Protein AF-A0A9X9LSS2-F1 (afdb_monomer_lite)

Radius of gyration: 48.78 Å; chains: 1; bounding box: 112×79×138 Å

InterPro domains:
  IPR026680 Coiled-coil domain-containing protein 137 [PF28348] (25-246)
  IPR026680 Coiled-coil domain-containing protein 137 [PTHR21838] (19-246)

Sequence (264 aa):
MRCLGFCFGRARGASHPPVLAPSREKKKVNCKPQNQDEQEIPFRLREIMRSRQEMRSRVSNKERKRRAQVAFRKTMEKEAKGAEPDIAVPKFKQKKWESDRAYIQRMEQEAQHVLFLSKNQVARQPEVQAAPKKEKSERKRAFQKRRLERIRRRREEKVAERLEQELLRDTVKFGEVALQPPELTAQPRTSTSRGQPGKKSLILRRLLSPGGASRPLSTSLARQRIIREERERAVQAYRALKQQRRPGLSQHSRPLREEGRTRL

Organism: Gulo gulo (NCBI:txid48420)

Foldseek 3Di:
DDDDDDDDDDDDDDDDDPDPDPPPPPPPPDDDDPDPPPPPDPPVVVVVVVVVVVVVPPPPPVRVVVVVVVVVVVVVVVVVCPPDDQDDQDDQDADPPDDPVNSVVVVVVSVVVNVVVVVPDDPDPVVPPPPPPPPPPPVVVVVVVVVVVVVVVVVVVVVVVVVVVVVPDDDDDPPPDPPDDDDCPDDPPPPPCPDDPPPDPPPVCLVPPPPNPDPPDPPPPVVVVVVVVVVVVVVVVVVVVVVVVPDDPPDDDDDDPDDDDDDD

Structure (mmCIF, N/CA/C/O backbone):
data_AF-A0A9X9LSS2-F1
#
_entry.id   AF-A0A9X9LSS2-F1
#
loop_
_atom_site.group_PDB
_atom_site.id
_atom_site.type_symbol
_atom_site.label_atom_id
_atom_site.label_alt_id
_atom_site.label_comp_id
_atom_site.label_asym_id
_atom_site.label_entity_id
_atom_site.label_seq_id
_atom_site.pdbx_PDB_ins_code
_atom_site.Cartn_x
_atom_site.Cartn_y
_atom_site.Cartn_z
_atom_site.occupancy
_atom_site.B_iso_or_equiv
_atom_site.auth_seq_id
_atom_site.auth_comp_id
_atom_site.auth_asym_id
_atom_site.auth_atom_id
_atom_site.pdbx_PDB_model_num
ATOM 1 N N . MET A 1 1 ? -2.201 51.097 67.978 1.00 36.44 1 MET A N 1
ATOM 2 C CA . MET A 1 1 ? -0.952 51.860 67.766 1.00 36.44 1 MET A CA 1
ATOM 3 C C . MET A 1 1 ? 0.016 50.991 66.970 1.00 36.44 1 MET A C 1
ATOM 5 O O . MET A 1 1 ? 0.365 49.937 67.470 1.00 36.44 1 MET A O 1
ATOM 9 N N . ARG A 1 2 ? 0.335 51.433 65.738 1.00 37.28 2 ARG A N 1
ATOM 10 C CA . ARG A 1 2 ? 1.570 51.258 64.926 1.00 37.28 2 ARG A CA 1
ATOM 11 C C . ARG A 1 2 ? 2.204 49.852 64.843 1.00 37.28 2 ARG A C 1
ATOM 13 O O . ARG A 1 2 ? 2.659 49.320 65.839 1.00 37.28 2 ARG A O 1
ATOM 20 N N . CYS A 1 3 ? 2.131 49.216 63.665 1.00 38.00 3 CYS A N 1
ATOM 21 C CA . CYS A 1 3 ? 3.192 49.128 62.628 1.00 38.00 3 CYS A CA 1
ATOM 22 C C . CYS A 1 3 ? 4.432 48.355 63.121 1.00 38.00 3 CYS A C 1
ATOM 24 O O . CYS A 1 3 ? 5.002 48.700 64.142 1.00 38.00 3 CYS A O 1
ATOM 26 N N . LEU A 1 4 ? 4.901 47.317 62.427 1.00 45.78 4 LEU A N 1
ATOM 27 C CA . LEU A 1 4 ? 5.714 47.454 61.214 1.00 45.78 4 LEU A CA 1
ATOM 28 C C . LEU A 1 4 ? 5.683 46.159 60.387 1.00 45.78 4 LEU A C 1
ATOM 30 O O . LEU A 1 4 ? 5.776 45.057 60.923 1.00 45.78 4 LEU A O 1
ATOM 34 N N . GLY A 1 5 ? 5.575 46.328 59.070 1.00 39.50 5 GLY A N 1
ATOM 35 C CA . GLY A 1 5 ? 5.738 45.263 58.092 1.00 39.50 5 GLY A CA 1
ATOM 36 C C . GLY A 1 5 ? 7.200 44.863 57.915 1.00 39.50 5 GLY A C 1
ATOM 37 O O . GLY A 1 5 ? 8.115 45.658 58.131 1.00 39.50 5 GLY A O 1
ATOM 38 N N . PHE A 1 6 ? 7.400 43.625 57.475 1.00 40.00 6 PHE A N 1
ATOM 39 C CA . PHE A 1 6 ? 8.702 43.107 57.088 1.00 40.00 6 PHE A CA 1
ATOM 40 C C . PHE A 1 6 ? 8.607 42.551 55.667 1.00 40.00 6 PHE A C 1
ATOM 42 O O . PHE A 1 6 ? 8.048 41.483 55.422 1.00 40.00 6 PHE A O 1
ATOM 49 N N . CYS A 1 7 ? 9.132 43.322 54.718 1.00 42.88 7 CYS A N 1
ATOM 50 C CA . CYS A 1 7 ? 9.451 42.850 53.381 1.00 42.88 7 CYS A CA 1
ATOM 51 C C . CYS A 1 7 ? 10.753 42.050 53.458 1.00 42.88 7 CYS A C 1
ATOM 53 O O . CYS A 1 7 ? 11.765 42.600 53.882 1.00 42.88 7 CYS A O 1
ATOM 55 N N . PHE A 1 8 ? 10.767 40.810 52.971 1.00 41.66 8 PHE A N 1
ATOM 56 C CA . PHE A 1 8 ? 12.008 40.166 52.541 1.00 41.66 8 PHE A CA 1
ATOM 57 C C . PHE A 1 8 ? 11.819 39.575 51.148 1.00 41.66 8 PHE A C 1
ATOM 59 O O . PHE A 1 8 ? 11.092 38.603 50.941 1.00 41.66 8 PHE A O 1
ATOM 66 N N . GLY A 1 9 ? 12.472 40.217 50.179 1.00 34.47 9 GLY A N 1
ATOM 67 C CA . GLY A 1 9 ? 12.606 39.717 48.824 1.00 34.47 9 GLY A CA 1
ATOM 68 C C . GLY A 1 9 ? 13.439 38.442 48.809 1.00 34.47 9 GLY A C 1
ATOM 69 O O . GLY A 1 9 ? 14.444 38.327 49.510 1.00 34.47 9 GLY A O 1
ATOM 70 N N . ARG A 1 10 ? 13.033 37.477 47.984 1.00 40.44 10 ARG A N 1
ATOM 71 C CA . ARG A 1 10 ? 13.818 36.270 47.743 1.00 40.44 10 ARG A CA 1
ATOM 72 C C . ARG A 1 10 ? 14.478 36.377 46.377 1.00 40.44 10 ARG A C 1
ATOM 74 O O . ARG A 1 10 ? 13.842 36.255 45.334 1.00 40.44 10 ARG A O 1
ATOM 81 N N . ALA A 1 11 ? 15.768 36.677 46.424 1.00 40.25 11 ALA A N 1
ATOM 82 C CA . ALA A 1 11 ? 16.661 36.700 45.287 1.00 40.25 11 ALA A CA 1
ATOM 83 C C . ALA A 1 11 ? 16.904 35.284 44.731 1.00 40.25 11 ALA A C 1
ATOM 85 O O . ALA A 1 11 ? 17.051 34.325 45.481 1.00 40.25 11 ALA A O 1
ATOM 86 N N . ARG A 1 12 ? 16.956 35.228 43.395 1.00 37.56 12 ARG A N 1
ATOM 87 C CA . ARG A 1 12 ? 17.926 34.533 42.527 1.00 37.56 12 ARG A CA 1
ATOM 88 C C . ARG A 1 12 ? 18.344 33.092 42.870 1.00 37.56 12 ARG A C 1
ATOM 90 O O . ARG A 1 12 ? 19.050 32.840 43.833 1.00 37.56 12 ARG A O 1
ATOM 97 N N . GLY A 1 13 ? 18.082 32.217 41.895 1.00 36.53 13 GLY A N 1
ATOM 98 C CA . GLY A 1 13 ? 19.094 31.323 41.325 1.00 36.53 13 GLY A CA 1
ATOM 99 C C . GLY A 1 13 ? 19.587 30.196 42.224 1.00 36.53 13 GLY A C 1
ATOM 100 O O . GLY A 1 13 ? 20.666 30.290 42.796 1.00 36.53 13 GLY A O 1
ATOM 101 N N . ALA A 1 14 ? 18.854 29.083 42.254 1.00 39.44 14 ALA A N 1
ATOM 102 C CA . ALA A 1 14 ? 19.426 27.808 42.667 1.00 39.44 14 ALA A CA 1
ATOM 103 C C . ALA A 1 14 ? 20.334 27.298 41.537 1.00 39.44 14 ALA A C 1
ATOM 105 O O . ALA A 1 14 ? 19.886 26.682 40.571 1.00 39.44 14 ALA A O 1
ATOM 106 N N . SER A 1 15 ? 21.617 27.627 41.645 1.00 41.12 15 SER A N 1
ATOM 107 C CA . SER A 1 15 ? 22.702 26.963 40.941 1.00 41.12 15 SER A CA 1
ATOM 108 C C . SER A 1 15 ? 22.661 25.471 41.271 1.00 41.12 15 SER A C 1
ATOM 110 O O . SER A 1 15 ? 22.857 25.055 42.411 1.00 41.12 15 SER A O 1
ATOM 112 N N . HIS A 1 16 ? 22.393 24.649 40.259 1.00 44.19 16 HIS A N 1
ATOM 113 C CA . HIS A 1 16 ? 22.676 23.222 40.338 1.00 44.19 16 HIS A CA 1
ATOM 114 C C . HIS A 1 16 ? 24.166 23.034 40.674 1.00 44.19 16 HIS A C 1
ATOM 116 O O . HIS A 1 16 ? 25.000 23.735 40.090 1.00 44.19 16 HIS A O 1
ATOM 122 N N . PRO A 1 17 ? 24.527 22.118 41.590 1.00 49.75 17 PRO A N 1
ATOM 123 C CA . PRO A 1 17 ? 25.929 21.819 41.833 1.00 49.75 17 PRO A CA 1
ATOM 124 C C . PRO A 1 17 ? 26.541 21.281 40.531 1.00 49.75 17 PRO A C 1
ATOM 126 O O . PRO A 1 17 ? 25.899 20.474 39.847 1.00 49.75 17 PRO A O 1
ATOM 129 N N . PRO A 1 18 ? 27.750 21.719 40.146 1.00 44.59 18 PRO A N 1
ATOM 130 C CA . PRO A 1 18 ? 28.399 21.191 38.962 1.00 44.59 18 PRO A CA 1
ATOM 131 C C . PRO A 1 18 ? 28.646 19.698 39.175 1.00 44.59 18 PRO A C 1
ATOM 133 O O . PRO A 1 18 ? 29.288 19.287 40.142 1.00 44.59 18 PRO A O 1
ATOM 136 N N . VAL A 1 19 ? 28.106 18.890 38.262 1.00 46.12 19 VAL A N 1
ATOM 137 C CA . VAL A 1 19 ? 28.424 17.470 38.128 1.00 46.12 19 VAL A CA 1
ATOM 138 C C . VAL A 1 19 ? 29.941 17.370 38.011 1.00 46.12 19 VAL A C 1
ATOM 140 O O . VAL A 1 19 ? 30.516 17.791 37.006 1.00 46.12 19 VAL A O 1
ATOM 143 N N . LEU A 1 20 ? 30.585 16.866 39.065 1.00 45.25 20 LEU A N 1
ATOM 144 C CA . LEU A 1 20 ? 32.007 16.553 39.074 1.00 45.25 20 LEU A CA 1
ATOM 145 C C . LEU A 1 20 ? 32.269 15.602 37.906 1.00 45.25 20 LEU A C 1
ATOM 147 O O . LEU A 1 20 ? 31.864 14.439 37.921 1.00 45.25 20 LEU A O 1
ATOM 151 N N . ALA A 1 21 ? 32.898 16.130 36.857 1.00 45.84 21 ALA A N 1
ATOM 152 C CA . ALA A 1 21 ? 33.429 15.319 35.780 1.00 45.84 21 ALA A CA 1
ATOM 153 C C . ALA A 1 21 ? 34.348 14.256 36.406 1.00 45.84 21 ALA A C 1
ATOM 155 O O . ALA A 1 21 ? 35.122 14.606 37.302 1.00 45.84 21 ALA A O 1
ATOM 156 N N . PRO A 1 22 ? 34.303 12.984 35.964 1.00 44.97 22 PRO A N 1
ATOM 157 C CA . PRO A 1 22 ? 35.249 11.997 36.451 1.00 44.97 22 PRO A CA 1
ATOM 158 C C . PRO A 1 22 ? 36.640 12.529 36.129 1.00 44.97 22 PRO A C 1
ATOM 160 O O . PRO A 1 22 ? 36.965 12.736 34.952 1.00 44.97 22 PRO A O 1
ATOM 163 N N . SER A 1 23 ? 37.444 12.794 37.158 1.00 44.84 23 SER A N 1
ATOM 164 C CA . SER A 1 23 ? 38.859 13.053 36.967 1.00 44.84 23 SER A CA 1
ATOM 165 C C . SER A 1 23 ? 39.393 11.848 36.202 1.00 44.84 23 SER A C 1
ATOM 167 O O . SER A 1 23 ? 39.374 10.711 36.672 1.00 44.84 23 SER A O 1
ATOM 169 N N . ARG A 1 24 ? 39.812 12.062 34.953 1.00 52.09 24 ARG A N 1
ATOM 170 C CA . ARG A 1 24 ? 40.629 11.075 34.255 1.00 52.09 24 ARG A CA 1
ATOM 171 C C . ARG A 1 24 ? 41.988 11.116 34.932 1.00 52.09 24 ARG A C 1
ATOM 173 O O . ARG A 1 24 ? 42.921 11.731 34.421 1.00 52.09 24 ARG A O 1
ATOM 180 N N . GLU A 1 25 ? 42.081 10.500 36.105 1.00 61.97 25 GLU A N 1
ATOM 181 C CA . GLU A 1 25 ? 43.361 10.088 36.644 1.00 61.97 25 GLU A CA 1
ATOM 182 C C . GLU A 1 25 ? 44.027 9.271 35.544 1.00 61.97 25 GLU A C 1
ATOM 184 O O . GLU A 1 25 ? 43.503 8.259 35.067 1.00 61.97 25 GLU A O 1
ATOM 189 N N . LYS A 1 26 ? 45.143 9.795 35.036 1.00 59.50 26 LYS A N 1
ATOM 190 C CA . LYS A 1 26 ? 45.958 9.090 34.058 1.00 59.50 26 LYS A CA 1
ATOM 191 C C . LYS A 1 26 ? 46.360 7.788 34.736 1.00 59.50 26 LYS A C 1
ATOM 193 O O . LYS A 1 26 ? 47.157 7.819 35.672 1.00 59.50 26 LYS A O 1
ATOM 198 N N . LYS A 1 27 ? 45.781 6.665 34.298 1.00 66.25 27 LYS A N 1
ATOM 199 C CA . LYS A 1 27 ? 46.183 5.336 34.764 1.00 66.25 27 LYS A CA 1
ATOM 200 C C . LYS A 1 27 ? 47.696 5.266 34.580 1.00 66.25 27 LYS A C 1
ATOM 202 O O . LYS A 1 27 ? 48.167 5.341 33.444 1.00 66.25 27 LYS A O 1
ATOM 207 N N . LYS A 1 28 ? 48.453 5.210 35.680 1.00 68.75 28 LYS A N 1
ATOM 208 C CA . LYS A 1 28 ? 49.893 4.958 35.623 1.00 68.75 28 LYS A CA 1
ATOM 209 C C . LYS A 1 28 ? 50.057 3.622 34.910 1.00 68.75 28 LYS A C 1
ATOM 211 O O . LYS A 1 28 ? 49.631 2.581 35.406 1.00 68.75 28 LYS A O 1
ATOM 216 N N . VAL A 1 29 ? 50.561 3.681 33.684 1.00 63.00 29 VAL A N 1
ATOM 217 C CA . VAL A 1 29 ? 50.826 2.489 32.888 1.00 63.00 29 VAL A CA 1
ATOM 218 C C . VAL A 1 29 ? 52.020 1.803 33.549 1.00 63.00 29 VAL A C 1
ATOM 220 O O . VAL A 1 29 ? 53.008 2.473 33.838 1.00 63.00 29 VAL A O 1
ATOM 223 N N . ASN A 1 30 ? 51.906 0.497 33.806 1.00 63.41 30 ASN A N 1
ATOM 224 C CA . ASN A 1 30 ? 52.905 -0.330 34.496 1.00 63.41 30 ASN A CA 1
ATOM 225 C C . ASN A 1 30 ? 52.979 -0.180 36.038 1.00 63.41 30 ASN A C 1
ATOM 227 O O . ASN A 1 30 ? 54.060 -0.158 36.618 1.00 63.41 30 ASN A O 1
ATOM 231 N N . CYS A 1 31 ? 51.838 -0.093 36.731 1.00 68.56 31 CYS A N 1
ATOM 232 C CA . CYS A 1 31 ? 51.772 -0.406 38.167 1.00 68.56 31 CYS A CA 1
ATOM 233 C C . CYS A 1 31 ? 51.338 -1.866 38.371 1.00 68.56 31 CYS A C 1
ATOM 235 O O . CYS A 1 31 ? 50.516 -2.382 37.612 1.00 68.56 31 CYS A O 1
ATOM 237 N N . LYS A 1 32 ? 51.865 -2.522 39.414 1.00 69.75 32 LYS A N 1
ATOM 238 C CA . LYS A 1 32 ? 51.414 -3.856 39.841 1.00 69.75 32 LYS A CA 1
ATOM 239 C C . LYS A 1 32 ? 49.897 -3.811 40.122 1.00 69.75 32 LYS A C 1
ATOM 241 O O . LYS A 1 32 ? 49.469 -2.888 40.819 1.00 69.75 32 LYS A O 1
ATOM 246 N N . PRO A 1 33 ? 49.086 -4.753 39.599 1.00 67.00 33 PRO A N 1
ATOM 247 C CA . PRO A 1 33 ? 47.654 -4.816 39.895 1.00 67.00 33 PRO A CA 1
ATOM 248 C C . PRO A 1 33 ? 47.406 -4.855 41.410 1.00 67.00 33 PRO A C 1
ATOM 250 O O . PRO A 1 33 ? 48.089 -5.598 42.114 1.00 67.00 33 PRO A O 1
ATOM 253 N N . GLN A 1 34 ? 46.458 -4.053 41.908 1.00 67.81 34 GLN A N 1
ATOM 254 C CA . GLN A 1 34 ? 46.136 -3.978 43.343 1.00 67.81 34 GLN A CA 1
ATOM 255 C C . GLN A 1 34 ? 45.467 -5.254 43.870 1.00 67.81 34 GLN A C 1
ATOM 257 O O . GLN A 1 34 ? 45.699 -5.615 45.017 1.00 67.81 34 GLN A O 1
ATOM 262 N N . ASN A 1 35 ? 44.713 -5.963 43.028 1.00 64.12 35 ASN A N 1
ATOM 263 C CA . ASN A 1 35 ? 44.064 -7.226 43.361 1.00 64.12 35 ASN A CA 1
ATOM 264 C C . ASN A 1 35 ? 44.365 -8.264 42.275 1.00 64.12 35 ASN A C 1
ATOM 266 O O . ASN A 1 35 ? 44.253 -7.971 41.083 1.00 64.12 35 ASN A O 1
ATOM 270 N N . GLN A 1 36 ? 44.772 -9.469 42.685 1.00 62.47 36 GLN A N 1
ATOM 271 C CA . GLN A 1 36 ? 45.069 -10.574 41.763 1.00 62.47 36 GLN A CA 1
ATOM 272 C C . GLN A 1 36 ? 43.796 -11.136 41.109 1.00 62.47 36 GLN A C 1
ATOM 274 O O . GLN A 1 36 ? 43.855 -11.574 39.963 1.00 62.47 36 GLN A O 1
ATOM 279 N N . ASP A 1 37 ? 42.649 -11.019 41.787 1.00 66.06 37 ASP A N 1
ATOM 280 C CA . ASP A 1 37 ? 41.380 -11.629 41.365 1.00 66.06 37 ASP A CA 1
ATOM 281 C C . ASP A 1 37 ? 40.393 -10.652 40.693 1.00 66.06 37 ASP A C 1
ATOM 283 O O . ASP A 1 37 ? 39.391 -11.074 40.119 1.00 66.06 37 ASP A O 1
ATOM 287 N N . GLU A 1 38 ? 40.670 -9.344 40.695 1.00 67.75 38 GLU A N 1
ATOM 288 C CA . GLU A 1 38 ? 39.788 -8.310 40.119 1.00 67.75 38 GLU A CA 1
ATOM 289 C C . GLU A 1 38 ? 40.226 -7.862 38.717 1.00 67.75 38 GLU A C 1
ATOM 291 O O . GLU A 1 38 ? 40.110 -6.691 38.344 1.00 67.75 38 GLU A O 1
ATOM 296 N N . GLN A 1 39 ? 40.739 -8.782 37.898 1.00 69.19 39 GLN A N 1
ATOM 297 C CA . GLN A 1 39 ? 40.922 -8.473 36.482 1.00 69.19 39 GLN A CA 1
ATOM 298 C C . GLN A 1 39 ? 39.554 -8.248 35.829 1.00 69.19 39 GLN A C 1
ATOM 300 O O . GLN A 1 39 ? 38.808 -9.189 35.553 1.00 69.19 39 GLN A O 1
ATOM 305 N N . GLU A 1 40 ? 39.223 -6.978 35.574 1.00 74.25 40 GLU A N 1
ATOM 306 C CA . GLU A 1 40 ? 38.022 -6.612 34.834 1.00 74.25 40 GLU A CA 1
ATOM 307 C C . GLU A 1 40 ? 37.988 -7.364 33.502 1.00 74.25 40 GLU A C 1
ATOM 309 O O . GLU A 1 40 ? 38.896 -7.254 32.671 1.00 74.25 40 GLU A O 1
ATOM 314 N N . ILE A 1 41 ? 36.905 -8.117 33.289 1.00 81.88 41 ILE A N 1
ATOM 315 C CA . ILE A 1 41 ? 36.673 -8.829 32.035 1.00 81.88 41 ILE A CA 1
ATOM 316 C C . ILE A 1 41 ? 36.756 -7.804 30.895 1.00 81.88 41 ILE A C 1
ATOM 318 O O . ILE A 1 41 ? 35.987 -6.832 30.908 1.00 81.88 41 ILE A O 1
ATOM 322 N N . PRO A 1 42 ? 37.632 -8.010 29.890 1.00 89.88 42 PRO A N 1
ATOM 323 C CA . PRO A 1 42 ? 37.796 -7.072 28.791 1.00 89.88 42 PRO A CA 1
ATOM 324 C C . PRO A 1 42 ? 36.452 -6.670 28.184 1.00 89.88 42 PRO A C 1
ATOM 326 O O . PRO A 1 42 ? 35.589 -7.521 27.954 1.00 89.88 42 PRO A O 1
ATOM 329 N N . PHE A 1 43 ? 36.282 -5.376 27.887 1.00 84.19 43 PHE A N 1
ATOM 330 C CA . PHE A 1 43 ? 35.009 -4.795 27.433 1.00 84.19 43 PHE A CA 1
ATOM 331 C C . PHE A 1 43 ? 34.341 -5.618 26.323 1.00 84.19 43 PHE A C 1
ATOM 333 O O . PHE A 1 43 ? 33.150 -5.921 26.390 1.00 84.19 43 PHE A O 1
ATOM 340 N N . ARG A 1 44 ? 35.138 -6.060 25.343 1.00 89.50 44 ARG A N 1
ATOM 341 C CA . ARG A 1 44 ? 34.667 -6.872 24.219 1.00 89.50 44 ARG A CA 1
ATOM 342 C C . ARG A 1 44 ? 34.100 -8.221 24.659 1.00 89.50 44 ARG A C 1
ATOM 344 O O . ARG A 1 44 ? 33.075 -8.654 24.146 1.00 89.50 44 ARG A O 1
ATOM 351 N N . LEU A 1 45 ? 34.740 -8.874 25.625 1.00 89.69 45 LEU A N 1
ATOM 352 C CA . LEU A 1 45 ? 34.292 -10.155 26.162 1.00 89.69 45 LEU A CA 1
ATOM 353 C C . LEU A 1 45 ? 33.041 -9.986 27.036 1.00 89.69 45 LEU A C 1
ATOM 355 O O . LEU A 1 45 ? 32.105 -10.774 26.911 1.00 89.69 45 LEU A O 1
ATOM 359 N N . ARG A 1 46 ? 32.964 -8.912 27.830 1.00 90.69 46 ARG A N 1
ATOM 360 C CA . ARG A 1 46 ? 31.758 -8.544 28.592 1.00 90.69 46 ARG A CA 1
ATOM 361 C C . ARG A 1 46 ? 30.548 -8.333 27.675 1.00 90.69 46 ARG A C 1
ATOM 363 O O . ARG A 1 46 ? 29.449 -8.796 27.979 1.00 90.69 46 ARG A O 1
ATOM 370 N N . GLU A 1 47 ? 30.756 -7.665 26.546 1.00 92.19 47 GLU A N 1
ATOM 371 C CA . GLU A 1 47 ? 29.736 -7.420 25.522 1.00 92.19 47 GLU A CA 1
ATOM 372 C C . GLU A 1 47 ? 29.291 -8.728 24.836 1.00 92.19 47 GLU A C 1
ATOM 374 O O . GLU A 1 47 ? 28.092 -8.981 24.697 1.00 92.19 47 GLU A O 1
ATOM 379 N N . ILE A 1 48 ? 30.235 -9.622 24.512 1.00 92.88 48 ILE A N 1
ATOM 380 C CA . ILE A 1 48 ? 29.944 -10.953 23.950 1.00 92.88 48 ILE A CA 1
ATOM 381 C C . ILE A 1 48 ? 29.159 -11.823 24.941 1.00 92.88 48 ILE A C 1
ATOM 383 O O . ILE A 1 48 ? 28.192 -12.479 24.548 1.00 92.88 48 ILE A O 1
ATOM 387 N N . MET A 1 49 ? 29.540 -11.836 26.221 1.00 91.69 49 MET A N 1
ATOM 388 C CA . MET A 1 49 ? 28.825 -12.584 27.260 1.00 91.69 49 MET A CA 1
ATOM 389 C C . MET A 1 49 ? 27.394 -12.073 27.432 1.00 91.69 49 MET A C 1
ATOM 391 O O . MET A 1 49 ? 26.464 -12.880 27.459 1.00 91.69 49 MET A O 1
ATOM 395 N N . ARG A 1 50 ? 27.202 -10.746 27.457 1.00 90.69 50 ARG A N 1
ATOM 396 C CA . ARG A 1 50 ? 25.873 -10.125 27.520 1.00 90.69 50 ARG A CA 1
ATOM 397 C C . ARG A 1 50 ? 25.018 -10.504 26.310 1.00 90.69 50 ARG A C 1
ATOM 399 O O . ARG A 1 50 ? 23.905 -10.985 26.487 1.00 90.69 50 ARG A O 1
ATOM 406 N N . SER A 1 51 ? 25.565 -10.398 25.098 1.00 87.06 51 SER A N 1
ATOM 407 C CA . SER A 1 51 ? 24.872 -10.791 23.864 1.00 87.06 51 SER A CA 1
ATOM 408 C C . SER A 1 51 ? 24.463 -12.269 23.878 1.00 87.06 51 SER A C 1
ATOM 410 O O . SER A 1 51 ? 23.321 -12.610 23.569 1.00 87.06 51 SER A O 1
ATOM 412 N N . ARG A 1 52 ? 25.358 -13.167 24.311 1.00 87.50 52 ARG A N 1
ATOM 413 C CA . ARG A 1 52 ? 25.047 -14.598 24.467 1.00 87.50 52 ARG A CA 1
ATOM 414 C C . ARG A 1 52 ? 23.950 -14.839 25.504 1.00 87.50 52 ARG A C 1
ATOM 416 O O . ARG A 1 52 ? 23.098 -15.698 25.285 1.00 87.50 52 ARG A O 1
ATOM 423 N N . GLN A 1 53 ? 23.942 -14.087 26.602 1.00 84.88 53 GLN A N 1
ATOM 424 C CA . GLN A 1 53 ? 22.917 -14.187 27.638 1.00 84.88 53 GLN A CA 1
ATOM 425 C C . GLN A 1 53 ? 21.556 -13.677 27.149 1.00 84.88 53 GLN A C 1
ATOM 427 O O . GLN A 1 53 ? 20.557 -14.353 27.370 1.00 84.88 53 GLN A O 1
ATOM 432 N N . GLU A 1 54 ? 21.516 -12.572 26.406 1.00 80.00 54 GLU A N 1
ATOM 433 C CA . GLU A 1 54 ? 20.311 -12.059 25.734 1.00 80.00 54 GLU A CA 1
ATOM 434 C C . GLU A 1 54 ? 19.780 -13.038 24.674 1.00 80.00 54 GLU A C 1
ATOM 436 O O . GLU A 1 54 ? 18.574 -13.221 24.505 1.00 80.00 54 GLU A O 1
ATOM 441 N N . MET A 1 55 ? 20.680 -13.737 23.977 1.00 70.25 55 MET A N 1
ATOM 442 C CA . MET A 1 55 ? 20.309 -14.810 23.054 1.00 70.25 55 MET A CA 1
ATOM 443 C C . MET A 1 55 ? 19.781 -16.055 23.783 1.00 70.25 55 MET A C 1
ATOM 445 O O . MET A 1 55 ? 18.940 -16.767 23.235 1.00 70.25 55 MET A O 1
ATOM 449 N N . ARG A 1 56 ? 20.244 -16.313 25.012 1.00 72.44 56 ARG A N 1
ATOM 450 C CA . ARG A 1 56 ? 19.798 -17.423 25.870 1.00 72.44 56 ARG A CA 1
ATOM 451 C C . ARG A 1 56 ? 18.479 -17.111 26.582 1.00 72.44 56 ARG A C 1
ATOM 453 O O . ARG A 1 56 ? 17.674 -18.015 26.773 1.00 72.44 56 ARG A O 1
ATOM 460 N N . SER A 1 57 ? 18.224 -15.841 26.900 1.00 62.94 57 SER A N 1
ATOM 461 C CA . SER A 1 57 ? 16.955 -15.332 27.435 1.00 62.94 57 SER A CA 1
ATOM 462 C C . SER A 1 57 ? 15.929 -15.004 26.348 1.00 62.94 57 SER A C 1
ATOM 464 O O . SER A 1 57 ? 14.897 -14.397 26.642 1.00 62.94 57 SER A O 1
ATOM 466 N N . ARG A 1 58 ? 16.163 -15.436 25.095 1.00 63.62 58 ARG A N 1
ATOM 467 C CA . ARG A 1 58 ? 15.142 -15.426 24.044 1.00 63.62 58 ARG A CA 1
ATOM 468 C C . ARG A 1 58 ? 13.919 -16.153 24.577 1.00 63.62 58 ARG A C 1
ATOM 470 O O . ARG A 1 58 ? 13.904 -17.378 24.669 1.00 63.62 58 ARG A O 1
ATOM 477 N N . VAL A 1 59 ? 12.924 -15.347 24.946 1.00 62.03 59 VAL A N 1
ATOM 478 C CA . VAL A 1 59 ? 11.571 -15.717 25.349 1.00 62.03 59 VAL A CA 1
ATOM 479 C C . VAL A 1 59 ? 11.213 -17.043 24.692 1.00 62.03 59 VAL A C 1
ATOM 481 O O . VAL A 1 59 ? 11.210 -17.124 23.459 1.00 62.03 59 VAL A O 1
ATOM 484 N N . SER A 1 60 ? 10.986 -18.084 25.502 1.00 74.38 60 SER A N 1
ATOM 485 C CA . SER A 1 60 ? 10.745 -19.433 24.985 1.00 74.38 60 SER A CA 1
ATOM 486 C C . SER A 1 60 ? 9.710 -19.381 23.858 1.00 74.38 60 SER A C 1
ATOM 488 O O . SER A 1 60 ? 8.773 -18.575 23.901 1.00 74.38 60 SER A O 1
ATOM 490 N N . ASN A 1 61 ? 9.834 -20.236 22.838 1.00 74.31 61 ASN A N 1
ATOM 491 C CA . ASN A 1 61 ? 8.874 -20.254 21.723 1.00 74.31 61 ASN A CA 1
ATOM 492 C C . ASN A 1 61 ? 7.411 -20.316 22.214 1.00 74.31 61 ASN A C 1
ATOM 494 O O . ASN A 1 61 ? 6.515 -19.757 21.581 1.00 74.31 61 ASN A O 1
ATOM 498 N N . LYS A 1 62 ? 7.177 -20.932 23.380 1.00 79.00 62 LYS A N 1
ATOM 499 C CA . LYS A 1 62 ? 5.889 -20.982 24.079 1.00 79.00 62 LYS A CA 1
ATOM 500 C C . LYS A 1 62 ? 5.404 -19.602 24.532 1.00 79.00 62 LYS A C 1
ATOM 502 O O . LYS A 1 62 ? 4.251 -19.247 24.298 1.00 79.00 62 LYS A O 1
ATOM 507 N N . GLU A 1 63 ? 6.266 -18.805 25.145 1.00 81.81 63 GLU A N 1
ATOM 508 C CA . GLU A 1 63 ? 5.907 -17.471 25.617 1.00 81.81 63 GLU A CA 1
ATOM 509 C C . GLU A 1 63 ? 5.776 -16.462 24.466 1.00 81.81 63 GLU A C 1
ATOM 511 O O . GLU A 1 63 ? 4.851 -15.649 24.468 1.00 81.81 63 GLU A O 1
ATOM 516 N N . ARG A 1 64 ? 6.584 -16.590 23.405 1.00 79.06 64 ARG A N 1
ATOM 517 C CA . ARG A 1 64 ? 6.395 -15.808 22.172 1.00 79.06 64 ARG A CA 1
ATOM 518 C C . ARG A 1 64 ? 5.033 -16.089 21.526 1.00 79.06 64 ARG A C 1
ATOM 520 O O . ARG A 1 64 ? 4.342 -15.149 21.137 1.00 79.06 64 ARG A O 1
ATOM 527 N N . LYS A 1 65 ? 4.616 -17.362 21.466 1.00 81.94 65 LYS A N 1
ATOM 528 C CA . LYS A 1 65 ? 3.281 -17.760 20.981 1.00 81.94 65 LYS A CA 1
ATOM 529 C C . LYS A 1 65 ? 2.158 -17.192 21.853 1.00 81.94 65 LYS A C 1
ATOM 531 O O . LYS A 1 65 ? 1.201 -16.653 21.308 1.00 81.94 65 LYS A O 1
ATOM 536 N N . ARG A 1 66 ? 2.289 -17.234 23.187 1.00 86.12 66 ARG A N 1
ATOM 537 C CA . ARG A 1 66 ? 1.306 -16.635 24.113 1.00 86.12 66 ARG A CA 1
ATOM 538 C C . ARG A 1 66 ? 1.173 -15.127 23.914 1.00 86.12 66 ARG A C 1
ATOM 540 O O . ARG A 1 66 ? 0.060 -14.635 23.776 1.00 86.12 66 ARG A O 1
ATOM 547 N N . ARG A 1 67 ? 2.289 -14.395 23.834 1.00 86.31 67 ARG A N 1
ATOM 548 C CA . ARG A 1 67 ? 2.276 -12.941 23.596 1.00 86.31 67 ARG A CA 1
ATOM 549 C C . ARG A 1 67 ? 1.643 -12.593 22.248 1.00 86.31 67 ARG A C 1
ATOM 551 O O . ARG A 1 67 ? 0.835 -11.673 22.188 1.00 86.31 67 ARG A O 1
ATOM 558 N N . ALA A 1 68 ? 1.945 -13.356 21.196 1.00 85.12 68 ALA A N 1
ATOM 559 C CA . ALA A 1 68 ? 1.320 -13.183 19.885 1.00 85.12 68 ALA A CA 1
ATOM 560 C C . ALA A 1 68 ? -0.192 -13.463 19.921 1.00 85.12 68 ALA A C 1
ATOM 562 O O . ALA A 1 68 ? -0.965 -12.700 19.353 1.00 85.12 68 ALA A O 1
ATOM 563 N N . GLN A 1 69 ? -0.626 -14.505 20.635 1.00 87.25 69 GLN A N 1
ATOM 564 C CA . GLN A 1 69 ? -2.044 -14.829 20.792 1.00 87.25 69 GLN A CA 1
ATOM 565 C C . GLN A 1 69 ? -2.795 -13.760 21.598 1.00 87.25 69 GLN A C 1
ATOM 567 O O . GLN A 1 69 ? -3.905 -13.392 21.230 1.00 87.25 69 GLN A O 1
ATOM 572 N N . VAL A 1 70 ? -2.195 -13.226 22.665 1.00 89.00 70 VAL A N 1
ATOM 573 C CA . VAL A 1 70 ? -2.775 -12.125 23.452 1.00 89.00 70 VAL A CA 1
ATOM 574 C C . VAL A 1 70 ? -2.838 -10.840 22.631 1.00 89.00 70 VAL A C 1
ATOM 576 O O . VAL A 1 70 ? -3.848 -10.147 22.672 1.00 89.00 70 VAL A O 1
ATOM 579 N N . ALA A 1 71 ? -1.795 -10.527 21.859 1.00 85.88 71 ALA A N 1
ATOM 580 C CA . ALA A 1 71 ? -1.809 -9.386 20.949 1.00 85.88 71 ALA A CA 1
ATOM 581 C C . ALA A 1 71 ? -2.910 -9.537 19.889 1.00 85.88 71 ALA A C 1
ATOM 583 O O . ALA A 1 71 ? -3.665 -8.597 19.678 1.00 85.88 71 ALA A O 1
ATOM 584 N N . PHE A 1 72 ? -3.055 -10.732 19.309 1.00 84.00 72 PHE A N 1
ATOM 585 C CA . PHE A 1 72 ? -4.109 -11.047 18.345 1.00 84.00 72 PHE A CA 1
ATOM 586 C C . PHE A 1 72 ? -5.512 -10.943 18.956 1.00 84.00 72 PHE A C 1
ATOM 588 O O . PHE A 1 72 ? -6.402 -10.347 18.364 1.00 84.00 72 PHE A O 1
ATOM 595 N N . ARG A 1 73 ? -5.719 -11.459 20.173 1.00 83.81 73 ARG A N 1
ATOM 596 C CA . ARG A 1 73 ? -6.988 -11.290 20.897 1.00 83.81 73 ARG A CA 1
ATOM 597 C C . ARG A 1 73 ? -7.283 -9.820 21.174 1.00 83.81 73 ARG A C 1
ATOM 599 O O . ARG A 1 73 ? -8.384 -9.379 20.899 1.00 83.81 73 ARG A O 1
ATOM 606 N N . LYS A 1 74 ? -6.293 -9.037 21.610 1.00 81.81 74 LYS A N 1
ATOM 607 C CA . LYS A 1 74 ? -6.457 -7.593 21.836 1.00 81.81 74 LYS A CA 1
ATOM 608 C C . LYS A 1 74 ? -6.766 -6.820 20.555 1.00 81.81 74 LYS A C 1
ATOM 610 O O . LYS A 1 74 ? -7.525 -5.861 20.616 1.00 81.81 74 LYS A O 1
ATOM 615 N N . THR A 1 75 ? -6.182 -7.181 19.412 1.00 74.75 75 THR A N 1
ATOM 616 C CA . THR A 1 75 ? -6.530 -6.549 18.129 1.00 74.75 75 THR A CA 1
ATOM 617 C C . THR A 1 75 ? -7.935 -6.941 17.696 1.00 74.75 75 THR A C 1
ATOM 619 O O . THR A 1 75 ? -8.715 -6.062 17.362 1.00 74.75 75 THR A O 1
ATOM 622 N N . MET A 1 76 ? -8.289 -8.225 17.810 1.00 73.38 76 MET A N 1
ATOM 623 C CA . MET A 1 76 ? -9.636 -8.713 17.504 1.00 73.38 76 MET A CA 1
ATOM 624 C C . MET A 1 76 ? -10.691 -8.091 18.422 1.00 73.38 76 MET A C 1
ATOM 626 O O . MET A 1 76 ? -11.757 -7.740 17.953 1.00 73.38 76 MET A O 1
ATOM 630 N N . GLU A 1 77 ? -10.407 -7.901 19.711 1.00 69.94 77 GLU A N 1
ATOM 631 C CA . GLU A 1 77 ? -11.309 -7.231 20.655 1.00 69.94 77 GLU A CA 1
ATOM 632 C C . GLU A 1 77 ? -11.454 -5.738 20.357 1.00 69.94 77 GLU A C 1
ATOM 634 O O . GLU A 1 77 ? -12.535 -5.191 20.532 1.00 69.94 77 GLU A O 1
ATOM 639 N N . LYS A 1 78 ? -10.393 -5.064 19.903 1.00 68.75 78 LYS A N 1
ATOM 640 C CA . LYS A 1 78 ? -10.473 -3.663 19.459 1.00 68.75 78 LYS A CA 1
ATOM 641 C C . LYS A 1 78 ? -11.283 -3.520 18.173 1.00 68.75 78 LYS A C 1
ATOM 643 O O . LYS A 1 78 ? -12.027 -2.560 18.044 1.00 68.75 78 LYS A O 1
ATOM 648 N N . GLU A 1 79 ? -11.153 -4.472 17.255 1.00 64.88 79 GLU A N 1
ATOM 649 C CA . GLU A 1 79 ? -11.941 -4.523 16.021 1.00 64.88 79 GLU A CA 1
ATOM 650 C C . GLU A 1 79 ? -13.403 -4.919 16.300 1.00 64.88 79 GLU A C 1
ATOM 652 O O . GLU A 1 79 ? -14.318 -4.324 15.739 1.00 64.88 79 GLU A O 1
ATOM 657 N N . ALA A 1 80 ? -13.637 -5.866 17.214 1.00 62.44 80 ALA A N 1
ATOM 658 C CA . ALA A 1 80 ? -14.966 -6.343 17.604 1.00 62.44 80 ALA A CA 1
ATOM 659 C C . ALA A 1 80 ? -15.733 -5.349 18.485 1.00 62.44 80 ALA A C 1
ATOM 661 O O . ALA A 1 80 ? -16.959 -5.329 18.449 1.00 62.44 80 ALA A O 1
ATOM 662 N N . LYS A 1 81 ? -15.032 -4.501 19.249 1.00 60.31 81 LYS A N 1
ATOM 663 C CA . LYS A 1 81 ? -15.646 -3.372 19.965 1.00 60.31 81 LYS A CA 1
ATOM 664 C C . LYS A 1 81 ? -16.166 -2.277 19.029 1.00 60.31 81 LYS A C 1
ATOM 666 O O . LYS A 1 81 ? -16.869 -1.398 19.511 1.00 60.31 81 LYS A O 1
ATOM 671 N N . GLY A 1 82 ? -15.885 -2.360 17.724 1.00 59.06 82 GLY A N 1
ATOM 672 C CA . GLY A 1 82 ? -16.384 -1.415 16.731 1.00 59.06 82 GLY A CA 1
ATOM 673 C C . GLY A 1 82 ? -15.886 0.016 16.950 1.00 59.06 82 GLY A C 1
ATOM 674 O O . GLY A 1 82 ? -15.032 0.283 17.798 1.00 59.06 82 GLY A O 1
ATOM 675 N N . ALA A 1 83 ? -16.414 0.945 16.145 1.00 61.25 83 ALA A N 1
ATOM 676 C CA . ALA A 1 83 ? -16.319 2.376 16.432 1.00 61.25 83 ALA A CA 1
ATOM 677 C C . ALA A 1 83 ? -16.902 2.655 17.825 1.00 61.25 83 ALA A C 1
ATOM 679 O O . ALA A 1 83 ? -17.712 1.863 18.300 1.00 61.25 83 ALA A O 1
ATOM 680 N N . GLU A 1 84 ? -16.464 3.749 18.459 1.00 59.38 84 GLU A N 1
ATOM 681 C CA . GLU A 1 84 ? -16.843 4.134 19.825 1.00 59.38 84 GLU A CA 1
ATOM 682 C C . GLU A 1 84 ? -18.285 3.743 20.192 1.00 59.38 84 GLU A C 1
ATOM 684 O O . GLU A 1 84 ? -19.184 3.883 19.360 1.00 59.38 84 GLU A O 1
ATOM 689 N N . PRO A 1 85 ? -18.545 3.264 21.419 1.00 64.88 85 PRO A N 1
ATOM 690 C CA . PRO A 1 85 ? -19.900 2.898 21.811 1.00 64.88 85 PRO A CA 1
ATOM 691 C C . PRO A 1 85 ? -20.863 4.068 21.564 1.00 64.88 85 PRO A C 1
ATOM 693 O O . PRO A 1 85 ? -20.494 5.235 21.718 1.00 64.88 85 PRO A O 1
ATOM 696 N N . ASP A 1 86 ? -22.086 3.759 21.136 1.00 72.75 86 ASP A N 1
ATOM 697 C CA . ASP A 1 86 ? -23.132 4.772 20.998 1.00 72.75 86 ASP A CA 1
ATOM 698 C C . ASP A 1 86 ? -23.377 5.469 22.338 1.00 72.75 86 ASP A C 1
ATOM 700 O O . ASP A 1 86 ? -23.236 4.850 23.398 1.00 72.75 86 ASP A O 1
ATOM 704 N N . ILE A 1 87 ? -23.722 6.764 22.299 1.00 77.62 87 ILE A N 1
ATOM 705 C CA . ILE A 1 87 ? -23.994 7.525 23.526 1.00 77.62 87 ILE A CA 1
ATOM 706 C C . ILE A 1 87 ? -25.133 6.828 24.253 1.00 77.62 87 ILE A C 1
ATOM 708 O O . ILE A 1 87 ? -26.250 6.739 23.745 1.00 77.62 87 ILE A O 1
ATOM 712 N N . ALA A 1 88 ? -24.837 6.321 25.446 1.00 79.00 88 ALA A N 1
ATOM 713 C CA . ALA A 1 88 ? -25.832 5.682 26.281 1.00 79.00 88 ALA A CA 1
ATOM 714 C C . ALA A 1 88 ? -26.884 6.725 26.669 1.00 79.00 88 ALA A C 1
ATOM 716 O O . ALA A 1 88 ? -26.591 7.649 27.423 1.00 79.00 88 ALA A O 1
ATOM 717 N N . VAL A 1 89 ? -28.100 6.578 26.143 1.00 76.94 89 VAL A N 1
ATOM 718 C CA . VAL A 1 89 ? -29.224 7.458 26.468 1.00 76.94 89 VAL A CA 1
ATOM 719 C C . VAL A 1 89 ? -29.824 7.013 27.809 1.00 76.94 89 VAL A C 1
ATOM 721 O O . VAL A 1 89 ? -30.329 5.886 27.900 1.00 76.94 89 VAL A O 1
ATOM 724 N N . PRO A 1 90 ? -29.783 7.850 28.864 1.00 79.81 90 PRO A N 1
ATOM 725 C CA . PRO A 1 90 ? -30.393 7.519 30.146 1.00 79.81 90 PRO A CA 1
ATOM 726 C C . PRO A 1 90 ? -31.911 7.344 30.014 1.00 79.81 90 PRO A C 1
ATOM 728 O O . PRO A 1 90 ? -32.584 8.072 29.288 1.00 79.81 90 PRO A O 1
ATOM 731 N N . LYS A 1 91 ? -32.485 6.381 30.744 1.00 79.94 91 LYS A N 1
ATOM 732 C CA . LYS A 1 91 ? -33.945 6.225 30.825 1.00 79.94 91 LYS A CA 1
ATOM 733 C C . LYS A 1 91 ? -34.497 7.229 31.830 1.00 79.94 91 LYS A C 1
ATOM 735 O O . LYS A 1 91 ? -34.315 7.061 33.035 1.00 79.94 91 LYS A O 1
ATOM 740 N N . PHE A 1 92 ? -35.188 8.250 31.344 1.00 81.75 92 PHE A N 1
ATOM 741 C CA . PHE A 1 92 ? -35.712 9.312 32.190 1.00 81.75 92 PHE A CA 1
ATOM 742 C C . PHE A 1 92 ? -37.044 8.927 32.830 1.00 81.75 92 PHE A C 1
ATOM 744 O O . PHE A 1 92 ? -38.079 8.841 32.175 1.00 81.75 92 PHE A O 1
ATOM 751 N N . LYS A 1 93 ? -36.993 8.659 34.135 1.00 89.06 93 LYS A N 1
ATOM 752 C CA . LYS A 1 93 ? -38.157 8.482 35.005 1.00 89.06 93 LYS A CA 1
ATOM 753 C C . LYS A 1 93 ? -37.957 9.335 36.253 1.00 89.06 93 LYS A C 1
ATOM 755 O O . LYS A 1 93 ? -36.844 9.370 36.786 1.00 89.06 93 LYS A O 1
ATOM 760 N N . GLN A 1 94 ? -39.015 9.998 36.711 1.00 91.81 94 GLN A N 1
ATOM 761 C CA . GLN A 1 94 ? -38.990 10.768 37.953 1.00 91.81 94 GLN A CA 1
ATOM 762 C C . GLN A 1 94 ? -38.680 9.846 39.134 1.00 91.81 94 GLN A C 1
ATOM 764 O O . GLN A 1 94 ? -39.212 8.736 39.240 1.00 91.81 94 GLN A O 1
ATOM 769 N N . LYS A 1 95 ? -37.768 10.275 40.008 1.00 91.31 95 LYS A N 1
ATOM 770 C CA . LYS A 1 95 ? -37.429 9.513 41.214 1.00 91.31 95 LYS A CA 1
ATOM 771 C C . LYS A 1 95 ? -38.518 9.712 42.274 1.00 91.31 95 LYS A C 1
ATOM 773 O O . LYS A 1 95 ? -39.152 10.757 42.323 1.00 91.31 95 LYS A O 1
ATOM 778 N N . LYS A 1 96 ? -38.678 8.738 43.179 1.00 89.62 96 LYS A N 1
ATOM 779 C CA . LYS A 1 96 ? -39.718 8.735 44.235 1.00 89.62 96 LYS A CA 1
ATOM 780 C C . LYS A 1 96 ? -39.768 9.993 45.123 1.00 89.62 96 LYS A C 1
ATOM 782 O O . LYS A 1 96 ? -40.803 10.246 45.717 1.00 89.62 96 LYS A O 1
ATOM 787 N N . TRP A 1 97 ? -38.677 10.752 45.215 1.00 91.88 97 TRP A N 1
ATOM 788 C CA . TRP A 1 97 ? -38.545 11.933 46.083 1.00 91.88 97 TRP A CA 1
ATOM 789 C C . TRP A 1 97 ? -38.058 13.171 45.325 1.00 91.88 97 TRP A C 1
ATOM 791 O O . TRP A 1 97 ? -37.466 14.078 45.902 1.00 91.88 97 TRP A O 1
ATOM 801 N N . GLU A 1 98 ? -38.227 13.179 44.009 1.00 92.50 98 GLU A N 1
ATOM 802 C CA . GLU A 1 98 ? -37.797 14.279 43.159 1.00 92.50 98 GLU A CA 1
ATOM 803 C C . GLU A 1 98 ? -38.987 15.176 42.845 1.00 92.50 98 GLU A C 1
ATOM 805 O O . GLU A 1 98 ? -40.011 14.704 42.358 1.00 92.50 98 GLU A O 1
ATOM 810 N N . SER A 1 99 ? -38.847 16.472 43.112 1.00 95.19 99 SER A N 1
ATOM 811 C CA . SER A 1 99 ? -39.838 17.454 42.682 1.00 95.19 99 SER A CA 1
ATOM 812 C C . SER A 1 99 ? -39.813 17.612 41.162 1.00 95.19 99 SER A C 1
ATOM 814 O O . SER A 1 99 ? -38.772 17.438 40.525 1.00 95.19 99 SER A O 1
ATOM 816 N N . ASP A 1 100 ? -40.940 18.006 40.575 1.00 92.94 100 ASP A N 1
ATOM 817 C CA . ASP A 1 100 ? -41.066 18.154 39.118 1.00 92.94 100 ASP A CA 1
ATOM 818 C C . ASP A 1 100 ? -40.007 19.099 38.535 1.00 92.94 100 ASP A C 1
ATOM 820 O O . ASP A 1 100 ? -39.419 18.831 37.488 1.00 92.94 100 ASP A O 1
ATOM 824 N N . ARG A 1 101 ? -39.683 20.179 39.258 1.00 94.62 101 ARG A N 1
ATOM 825 C CA . ARG A 1 101 ? -38.634 21.129 38.856 1.00 94.62 101 ARG A CA 1
ATOM 826 C C . ARG A 1 101 ? -37.245 20.490 38.833 1.00 94.62 101 ARG A C 1
ATOM 828 O O . ARG A 1 101 ? -36.497 20.709 37.885 1.00 94.62 101 ARG A O 1
ATOM 835 N N . ALA A 1 102 ? -36.907 19.687 39.843 1.00 94.19 102 ALA A N 1
ATOM 836 C CA . ALA A 1 102 ? -35.628 18.982 39.891 1.00 94.19 102 ALA A CA 1
ATOM 837 C C . ALA A 1 102 ? -35.525 17.925 38.776 1.00 94.19 102 ALA A C 1
ATOM 839 O O . ALA A 1 102 ? -34.468 17.771 38.163 1.00 94.19 102 ALA A O 1
ATOM 840 N N . TYR A 1 103 ? -36.642 17.266 38.452 1.00 94.00 103 TYR A N 1
ATOM 841 C CA . TYR A 1 103 ? -36.728 16.337 37.328 1.00 94.00 103 TYR A CA 1
ATOM 842 C C . TYR A 1 103 ? -36.453 17.019 35.984 1.00 94.00 103 TYR A C 1
ATOM 844 O O . TYR A 1 103 ? -35.613 16.539 35.220 1.00 94.00 103 TYR A O 1
ATOM 852 N N . ILE A 1 104 ? -37.104 18.156 35.719 1.00 94.25 104 ILE A N 1
ATOM 853 C CA . ILE A 1 104 ? -36.914 18.933 34.484 1.00 94.25 104 ILE A CA 1
ATOM 854 C C . ILE A 1 104 ? -35.471 19.437 34.369 1.00 94.25 104 ILE A C 1
ATOM 856 O O . ILE A 1 104 ? -34.861 19.327 33.309 1.00 94.25 104 ILE A O 1
ATOM 860 N N . GLN A 1 105 ? -34.884 19.918 35.465 1.00 94.44 105 GLN A N 1
ATOM 861 C CA . GLN A 1 105 ? -33.502 20.395 35.457 1.00 94.44 105 GLN A CA 1
ATOM 862 C C . GLN A 1 105 ? -32.504 19.267 35.153 1.00 94.44 105 GLN A C 1
ATOM 864 O O . GLN A 1 105 ? -31.553 19.454 34.395 1.00 94.44 105 GLN A O 1
ATOM 869 N N . ARG A 1 106 ? -32.732 18.069 35.700 1.00 92.75 106 ARG A N 1
ATOM 870 C CA . ARG A 1 106 ? -31.890 16.895 35.437 1.00 92.75 106 ARG A CA 1
ATOM 871 C C . ARG A 1 106 ? -32.054 16.380 34.004 1.00 92.75 106 ARG A C 1
ATOM 873 O O . ARG A 1 106 ? -31.069 16.004 33.379 1.00 92.75 106 ARG A O 1
ATOM 880 N N . MET A 1 107 ? -33.278 16.404 33.476 1.00 92.25 107 MET A N 1
ATOM 881 C CA . MET A 1 107 ? -33.563 16.154 32.058 1.00 92.25 107 MET A CA 1
ATOM 882 C C . MET A 1 107 ? -32.763 17.092 31.151 1.00 92.25 107 MET A C 1
ATOM 884 O O . MET A 1 107 ? -32.133 16.645 30.196 1.00 92.25 107 MET A O 1
ATOM 888 N N . GLU A 1 108 ? -32.775 18.385 31.464 1.00 93.44 108 GLU A N 1
ATOM 889 C CA . GLU A 1 108 ? -32.112 19.416 30.673 1.00 93.44 108 GLU A CA 1
ATOM 890 C C . GLU A 1 108 ? -30.585 19.262 30.683 1.00 93.44 108 GLU A C 1
ATOM 892 O O . GLU A 1 108 ? -29.959 19.289 29.625 1.00 93.44 108 GLU A O 1
ATOM 897 N N . GLN A 1 109 ? -29.985 19.012 31.850 1.00 92.88 109 GLN A N 1
ATOM 898 C CA . GLN A 1 109 ? -28.540 18.780 31.978 1.00 92.88 109 GLN A CA 1
ATOM 899 C C . GLN A 1 109 ? -28.075 17.548 31.194 1.00 92.88 109 GLN A C 1
ATOM 901 O O . GLN A 1 109 ? -27.081 17.603 30.470 1.00 92.88 109 GLN A O 1
ATOM 906 N N . GLU A 1 110 ? -28.803 16.437 31.299 1.00 91.44 110 GLU A N 1
ATOM 907 C CA . GLU A 1 110 ? -28.467 15.204 30.582 1.00 91.44 110 GLU A CA 1
ATOM 908 C C . GLU A 1 110 ? -28.665 15.366 29.067 1.00 91.44 110 GLU A C 1
ATOM 910 O O . GLU A 1 110 ? -27.839 14.902 28.281 1.00 91.44 110 GLU A O 1
ATOM 915 N N . ALA A 1 111 ? -29.705 16.088 28.634 1.00 91.38 111 ALA A N 1
ATOM 916 C CA . ALA A 1 111 ? -29.908 16.418 27.224 1.00 91.38 111 ALA A CA 1
ATOM 917 C C . ALA A 1 111 ? -28.768 17.292 26.672 1.00 91.38 111 ALA A C 1
ATOM 919 O O . ALA A 1 111 ? -28.246 17.015 25.589 1.00 91.38 111 ALA A O 1
ATOM 920 N N . GLN A 1 112 ? -28.331 18.305 27.428 1.00 92.38 112 GLN A N 1
ATOM 921 C CA . GLN A 1 112 ? -27.166 19.125 27.082 1.00 92.38 112 GLN A CA 1
ATOM 922 C C . GLN A 1 112 ? -25.888 18.282 27.000 1.00 92.38 112 GLN A C 1
ATOM 924 O O . GLN A 1 112 ? -25.096 18.451 26.070 1.00 92.38 112 GLN A O 1
ATOM 929 N N . HIS A 1 113 ? -25.704 17.344 27.929 1.00 90.31 113 HIS A N 1
ATOM 930 C CA . HIS A 1 113 ? -24.554 16.448 27.956 1.00 90.31 113 HIS A CA 1
ATOM 931 C C . HIS A 1 113 ? -24.535 15.488 26.754 1.00 90.31 113 HIS A C 1
ATOM 933 O O . HIS A 1 113 ? -23.515 15.376 26.075 1.00 90.31 113 HIS A O 1
ATOM 939 N N . VAL A 1 114 ? -25.666 14.860 26.414 1.00 88.88 114 VAL A N 1
ATOM 940 C CA . VAL A 1 114 ? -25.796 14.008 25.216 1.00 88.88 114 VAL A CA 1
ATOM 941 C C . VAL A 1 114 ? -25.544 14.811 23.940 1.00 88.88 114 VAL A C 1
ATOM 943 O O . VAL A 1 114 ? -24.819 14.351 23.057 1.00 88.88 114 VAL A O 1
ATOM 946 N N . LEU A 1 115 ? -26.081 16.031 23.851 1.00 89.38 115 LEU A N 1
ATOM 947 C CA . LEU A 1 115 ? -25.840 16.922 22.717 1.00 89.38 115 LEU A CA 1
ATOM 948 C C . LEU A 1 115 ? -24.355 17.295 22.597 1.00 89.38 115 LEU A C 1
ATOM 950 O O . LEU A 1 115 ? -23.817 17.331 21.490 1.00 89.38 115 LEU A O 1
ATOM 954 N N . PHE A 1 116 ? -23.679 17.553 23.718 1.00 91.19 116 PHE A N 1
ATOM 955 C CA . PHE A 1 116 ? -22.241 17.806 23.747 1.00 91.19 116 PHE A CA 1
ATOM 956 C C . PHE A 1 116 ? -21.449 16.589 23.261 1.00 91.19 116 PHE A C 1
ATOM 958 O O . PHE A 1 116 ? -20.601 16.731 22.381 1.00 91.19 116 PHE A O 1
ATOM 965 N N . LEU A 1 117 ? -21.744 15.389 23.768 1.00 88.12 117 LEU A N 1
ATOM 966 C CA . LEU A 1 117 ? -21.087 14.165 23.309 1.00 88.12 117 LEU A CA 1
ATOM 967 C C . LEU A 1 117 ? -21.318 13.941 21.811 1.00 88.12 117 LEU A C 1
ATOM 969 O O . LEU A 1 117 ? -20.368 13.659 21.091 1.00 88.12 117 LEU A O 1
ATOM 973 N N . SER A 1 118 ? -22.544 14.146 21.324 1.00 85.88 118 SER A N 1
ATOM 974 C CA . SER A 1 118 ? -22.896 13.989 19.908 1.00 85.88 118 SER A CA 1
ATOM 975 C C . SER A 1 118 ? -22.136 14.961 19.003 1.00 85.88 118 SER A C 1
ATOM 977 O O . SER A 1 118 ? -21.603 14.540 17.980 1.00 85.88 118 SER A O 1
ATOM 979 N N . LYS A 1 119 ? -22.007 16.236 19.394 1.00 87.38 119 LYS A N 1
ATOM 980 C CA . LYS A 1 119 ? -21.232 17.239 18.640 1.00 87.38 119 LYS A CA 1
ATOM 981 C C . LYS A 1 119 ? -19.746 16.894 18.532 1.00 87.38 119 LYS A C 1
ATOM 983 O O . LYS A 1 119 ? -19.108 17.275 17.556 1.00 87.38 119 LYS A O 1
ATOM 988 N N . ASN A 1 120 ? -19.202 16.199 19.530 1.00 82.12 120 ASN A N 1
ATOM 989 C CA . ASN A 1 120 ? -17.798 15.797 19.562 1.00 82.12 120 ASN A CA 1
ATOM 990 C C . ASN A 1 120 ? -17.542 14.426 18.919 1.00 82.12 120 ASN A C 1
ATOM 992 O O . ASN A 1 120 ? -16.385 14.030 18.775 1.00 82.12 120 ASN A O 1
ATOM 996 N N . GLN A 1 121 ? -18.583 13.696 18.511 1.00 76.31 121 GLN A N 1
ATOM 997 C CA . GLN A 1 121 ? -18.391 12.460 17.765 1.00 76.31 121 GLN A CA 1
ATOM 998 C C . GLN A 1 121 ? -17.952 12.749 16.334 1.00 76.31 121 GLN A C 1
ATOM 1000 O O . GLN A 1 121 ? -18.506 13.599 15.638 1.00 76.31 121 GLN A O 1
ATOM 1005 N N . VAL A 1 122 ? -16.977 11.973 15.861 1.00 71.00 122 VAL A N 1
ATOM 1006 C CA . VAL A 1 122 ? -16.625 11.940 14.441 1.00 71.00 122 VAL A CA 1
ATOM 1007 C C . VAL A 1 122 ? -17.860 11.492 13.662 1.00 71.00 122 VAL A C 1
ATOM 1009 O O . VAL A 1 122 ? -18.422 10.442 13.975 1.00 71.00 122 VAL A O 1
ATOM 1012 N N . ALA A 1 123 ? -18.269 12.279 12.660 1.00 67.06 123 ALA A N 1
ATOM 1013 C CA . ALA A 1 123 ? -19.430 11.996 11.822 1.00 67.06 123 ALA A CA 1
ATOM 1014 C C . ALA A 1 123 ? -19.392 10.544 11.328 1.00 67.06 123 ALA A C 1
ATOM 1016 O O . ALA A 1 123 ? -18.575 10.171 10.479 1.00 67.06 123 ALA A O 1
ATOM 1017 N N . ARG A 1 124 ? -20.258 9.703 11.899 1.00 63.28 124 ARG A N 1
ATOM 1018 C CA . ARG A 1 124 ? -20.348 8.306 11.500 1.00 63.28 124 ARG A CA 1
ATOM 1019 C C . ARG A 1 124 ? -21.062 8.265 10.164 1.00 63.28 124 ARG A C 1
ATOM 1021 O O . ARG A 1 124 ? -22.199 8.698 10.042 1.00 63.28 124 ARG A O 1
ATOM 1028 N N . GLN A 1 125 ? -20.368 7.733 9.171 1.00 57.81 125 GLN A N 1
ATOM 1029 C CA . GLN A 1 125 ? -20.922 7.377 7.874 1.00 57.81 125 GLN A CA 1
ATOM 1030 C C . GLN A 1 125 ? -21.134 5.855 7.875 1.00 57.81 125 GLN A C 1
ATOM 1032 O O . GLN A 1 125 ? -20.286 5.126 7.352 1.00 57.81 125 GLN A O 1
ATOM 1037 N N . PRO A 1 126 ? -22.191 5.333 8.529 1.00 59.53 126 PRO A N 1
ATOM 1038 C CA . PRO A 1 126 ? -22.415 3.891 8.621 1.00 59.53 126 PRO A CA 1
ATOM 1039 C C . PRO A 1 126 ? -22.589 3.248 7.237 1.00 59.53 126 PRO A C 1
ATOM 1041 O O . PRO A 1 126 ? -22.157 2.116 7.042 1.00 59.53 126 PRO A O 1
ATOM 1044 N N . GLU A 1 127 ? -23.107 3.991 6.255 1.00 60.31 127 GLU A N 1
ATOM 1045 C CA . GLU A 1 127 ? -23.282 3.536 4.869 1.00 60.31 127 GLU A CA 1
ATOM 1046 C C . GLU A 1 127 ? -21.980 3.533 4.045 1.00 60.31 127 GLU A C 1
ATOM 1048 O O . GLU A 1 127 ? -21.861 2.796 3.068 1.00 60.31 127 GLU A O 1
ATOM 1053 N N . VAL A 1 128 ? -20.955 4.293 4.455 1.00 56.59 128 VAL A N 1
ATOM 1054 C CA . VAL A 1 128 ? -19.652 4.366 3.758 1.00 56.59 128 VAL A CA 1
ATOM 1055 C C . VAL A 1 128 ? -18.675 3.297 4.265 1.00 56.59 128 VAL A C 1
ATOM 1057 O O . VAL A 1 128 ? -17.530 3.231 3.815 1.00 56.59 128 VAL A O 1
ATOM 1060 N N . GLN A 1 129 ? -19.121 2.365 5.118 1.00 50.31 129 GLN A N 1
ATOM 1061 C CA . GLN A 1 129 ? -18.391 1.127 5.414 1.00 50.31 129 GLN A CA 1
ATOM 1062 C C . GLN A 1 129 ? -18.384 0.159 4.212 1.00 50.31 129 GLN A C 1
ATOM 1064 O O . GLN A 1 129 ? -18.629 -1.039 4.328 1.00 50.31 129 GLN A O 1
ATOM 1069 N N . ALA A 1 130 ? -18.007 0.652 3.031 1.00 52.16 130 ALA A N 1
ATOM 1070 C CA . ALA A 1 130 ? -17.292 -0.162 2.073 1.00 52.16 130 ALA A CA 1
ATOM 1071 C C . ALA A 1 130 ? -16.031 -0.650 2.794 1.00 52.16 130 ALA A C 1
ATOM 1073 O O . ALA A 1 130 ? -15.137 0.148 3.076 1.00 52.16 130 ALA A O 1
ATOM 1074 N N . ALA A 1 131 ? -16.032 -1.942 3.141 1.00 54.59 131 ALA A N 1
ATOM 1075 C CA . ALA A 1 131 ? -15.008 -2.669 3.888 1.00 54.59 131 ALA A CA 1
ATOM 1076 C C . ALA A 1 131 ? -13.630 -1.996 3.834 1.00 54.59 131 ALA A C 1
ATOM 1078 O O . ALA A 1 131 ? -13.178 -1.699 2.720 1.00 54.59 131 ALA A O 1
ATOM 1079 N N . PRO A 1 132 ? -12.935 -1.803 4.978 1.00 50.56 132 PRO A N 1
ATOM 1080 C CA . PRO A 1 132 ? -11.644 -1.130 5.007 1.00 50.56 132 PRO A CA 1
ATOM 1081 C C . PRO A 1 132 ? -10.743 -1.806 3.984 1.00 50.56 132 PRO A C 1
ATOM 1083 O O . PRO A 1 132 ? -10.303 -2.949 4.153 1.00 50.56 132 PRO A O 1
ATOM 1086 N N . LYS A 1 133 ? -10.534 -1.124 2.852 1.00 57.72 133 LYS A N 1
ATOM 1087 C CA . LYS A 1 133 ? -9.706 -1.629 1.767 1.00 57.72 133 LYS A CA 1
ATOM 1088 C C . LYS A 1 133 ? -8.313 -1.617 2.342 1.00 57.72 133 LYS A C 1
ATOM 1090 O O . LYS A 1 133 ? -7.671 -0.575 2.306 1.00 57.72 133 LYS A O 1
ATOM 1095 N N . LYS A 1 134 ? -7.887 -2.757 2.903 1.00 60.28 134 LYS A N 1
ATOM 1096 C CA . LYS A 1 134 ? -6.543 -2.970 3.443 1.00 60.28 134 LYS A CA 1
ATOM 1097 C C . LYS A 1 134 ? -5.587 -2.265 2.509 1.00 60.28 134 LYS A C 1
ATOM 1099 O O . LYS A 1 134 ? -5.463 -2.670 1.345 1.00 60.28 134 LYS A O 1
ATOM 1104 N N . GLU A 1 135 ? -5.027 -1.157 2.981 1.00 65.00 135 GLU A N 1
ATOM 1105 C CA . GLU A 1 135 ? -4.250 -0.283 2.132 1.00 65.00 135 GLU A CA 1
ATOM 1106 C C . GLU A 1 135 ? -3.041 -1.088 1.679 1.00 65.00 135 GLU A C 1
ATOM 1108 O O . GLU A 1 135 ? -2.109 -1.360 2.431 1.00 65.00 135 GLU A O 1
ATOM 1113 N N . LYS A 1 136 ? -3.110 -1.590 0.443 1.00 72.06 136 LYS A N 1
ATOM 1114 C CA . LYS A 1 136 ? -2.020 -2.377 -0.124 1.00 72.06 136 LYS A CA 1
ATOM 1115 C C . LYS A 1 136 ? -0.788 -1.478 -0.093 1.00 72.06 136 LYS A C 1
ATOM 1117 O O . LYS A 1 136 ? -0.908 -0.311 -0.472 1.00 72.06 136 LYS A O 1
ATOM 1122 N N . SER A 1 137 ? 0.360 -2.028 0.303 1.00 80.25 137 SER A N 1
ATOM 1123 C CA . SER A 1 137 ? 1.629 -1.298 0.270 1.00 80.25 137 SER A CA 1
ATOM 1124 C C . SER A 1 137 ? 1.836 -0.643 -1.095 1.00 80.25 137 SER A C 1
ATOM 1126 O O . SER A 1 137 ? 1.403 -1.177 -2.126 1.00 80.25 137 SER A O 1
ATOM 1128 N N . GLU A 1 138 ? 2.503 0.508 -1.119 1.00 86.38 138 GLU A N 1
ATOM 1129 C CA . GLU A 1 138 ? 2.716 1.302 -2.336 1.00 86.38 138 GLU A CA 1
ATOM 1130 C C . GLU A 1 138 ? 3.281 0.454 -3.484 1.00 86.38 138 GLU A C 1
ATOM 1132 O O . GLU A 1 138 ? 2.784 0.497 -4.611 1.00 86.38 138 GLU A O 1
ATOM 1137 N N . ARG A 1 139 ? 4.219 -0.448 -3.164 1.00 89.06 139 ARG A N 1
ATOM 1138 C CA . ARG A 1 139 ? 4.797 -1.420 -4.102 1.00 89.06 139 ARG A CA 1
ATOM 1139 C C . ARG A 1 139 ? 3.743 -2.315 -4.766 1.00 89.06 139 ARG A C 1
ATOM 1141 O O . ARG A 1 139 ? 3.816 -2.576 -5.967 1.00 89.06 139 ARG A O 1
ATOM 1148 N N . LYS A 1 140 ? 2.745 -2.787 -4.014 1.00 90.44 140 LYS A N 1
ATOM 1149 C CA . LYS A 1 140 ? 1.674 -3.654 -4.533 1.00 90.44 140 LYS A CA 1
ATOM 1150 C C . LYS A 1 140 ? 0.654 -2.862 -5.361 1.00 90.44 140 LYS A C 1
ATOM 1152 O O . LYS A 1 140 ? 0.113 -3.415 -6.321 1.00 90.44 140 LYS A O 1
ATOM 1157 N N . ARG A 1 141 ? 0.428 -1.579 -5.042 1.00 91.00 141 ARG A N 1
ATOM 1158 C CA . ARG A 1 141 ? -0.378 -0.656 -5.867 1.00 91.00 141 ARG A CA 1
ATOM 1159 C C . ARG A 1 141 ? 0.314 -0.372 -7.202 1.00 91.00 141 ARG A C 1
ATOM 1161 O O . ARG A 1 141 ? -0.306 -0.546 -8.248 1.00 91.00 141 ARG A O 1
ATOM 1168 N N . ALA A 1 142 ? 1.602 -0.030 -7.179 1.00 93.62 142 ALA A N 1
ATOM 1169 C CA . ALA A 1 142 ? 2.400 0.224 -8.380 1.00 93.62 142 ALA A CA 1
ATOM 1170 C C . ALA A 1 142 ? 2.468 -1.004 -9.304 1.00 93.62 142 ALA A C 1
ATOM 1172 O O . ALA A 1 142 ? 2.269 -0.887 -10.512 1.00 93.62 142 ALA A O 1
ATOM 1173 N N . PHE A 1 143 ? 2.655 -2.202 -8.739 1.00 94.50 143 PHE A N 1
ATOM 1174 C CA . PHE A 1 143 ? 2.640 -3.446 -9.513 1.00 94.50 143 PHE A CA 1
ATOM 1175 C C . PHE A 1 143 ? 1.291 -3.695 -10.206 1.00 94.50 143 PHE A C 1
ATOM 1177 O O . PHE A 1 143 ? 1.256 -4.065 -11.380 1.00 94.50 143 PHE A O 1
ATOM 1184 N N . GLN A 1 144 ? 0.172 -3.461 -9.509 1.00 92.94 144 GLN A N 1
ATOM 1185 C CA . GLN A 1 144 ? -1.165 -3.586 -10.101 1.00 92.94 144 GLN A CA 1
ATOM 1186 C C . GLN A 1 144 ? -1.395 -2.559 -11.211 1.00 92.94 144 GLN A C 1
ATOM 1188 O O . GLN A 1 144 ? -1.850 -2.942 -12.286 1.00 92.94 144 GLN A O 1
ATOM 1193 N N . LYS A 1 145 ? -1.013 -1.293 -10.993 1.00 95.81 145 LYS A N 1
ATOM 1194 C CA . LYS A 1 145 ? -1.097 -0.239 -12.015 1.00 95.81 145 LYS A CA 1
ATOM 1195 C C . LYS A 1 145 ? -0.308 -0.611 -13.274 1.00 95.81 145 LYS A C 1
ATOM 1197 O O . LYS A 1 145 ? -0.883 -0.632 -14.355 1.00 95.81 145 LYS A O 1
ATOM 1202 N N . ARG A 1 146 ? 0.950 -1.040 -13.127 1.00 96.06 146 ARG A N 1
ATOM 1203 C CA . ARG A 1 146 ? 1.808 -1.453 -14.253 1.00 96.06 146 ARG A CA 1
ATOM 1204 C C . ARG A 1 146 ? 1.243 -2.645 -15.031 1.00 96.06 146 ARG A C 1
ATOM 1206 O O . ARG A 1 146 ? 1.398 -2.738 -16.247 1.00 96.06 146 ARG A O 1
ATOM 1213 N N . ARG A 1 147 ? 0.586 -3.587 -14.344 1.00 96.94 147 ARG A N 1
ATOM 1214 C CA . ARG A 1 147 ? -0.083 -4.720 -14.999 1.00 96.94 147 ARG A CA 1
ATOM 1215 C C . ARG A 1 147 ? -1.280 -4.256 -15.829 1.00 96.94 147 ARG A C 1
ATOM 1217 O O . ARG A 1 147 ? -1.439 -4.725 -16.951 1.00 96.94 147 ARG A O 1
ATOM 1224 N N . LEU A 1 148 ? -2.097 -3.352 -15.287 1.00 96.62 148 LEU A N 1
ATOM 1225 C CA . LEU A 1 148 ? -3.253 -2.791 -15.990 1.00 96.62 148 LEU A CA 1
ATOM 1226 C C . LEU A 1 148 ? -2.826 -1.964 -17.205 1.00 96.62 148 LEU A C 1
ATOM 1228 O O . LEU A 1 148 ? -3.387 -2.135 -18.281 1.00 96.62 148 LEU A O 1
ATOM 1232 N N . GLU A 1 149 ? -1.792 -1.141 -17.054 1.00 96.62 149 GLU A N 1
ATOM 1233 C CA . GLU A 1 149 ? -1.198 -0.354 -18.136 1.00 96.62 149 GLU A CA 1
ATOM 1234 C C . GLU A 1 149 ? -0.710 -1.248 -19.284 1.00 96.62 149 GLU A C 1
ATOM 1236 O O . GLU A 1 149 ? -1.047 -1.013 -20.439 1.00 96.62 149 GLU A O 1
ATOM 1241 N N . ARG A 1 150 ? -0.023 -2.357 -18.976 1.00 97.56 150 ARG A N 1
ATOM 1242 C CA . ARG A 1 150 ? 0.396 -3.336 -19.993 1.00 97.56 150 ARG A CA 1
ATOM 1243 C C . ARG A 1 150 ? -0.789 -3.930 -20.760 1.00 97.56 150 ARG A C 1
ATOM 1245 O O . ARG A 1 150 ? -0.671 -4.197 -21.950 1.00 97.56 150 ARG A O 1
ATOM 1252 N N . ILE A 1 151 ? -1.906 -4.187 -20.081 1.00 97.38 151 ILE A N 1
ATOM 1253 C CA . ILE A 1 151 ? -3.112 -4.725 -20.724 1.00 97.38 151 ILE A CA 1
ATOM 1254 C C . ILE A 1 151 ? -3.755 -3.667 -21.625 1.00 97.38 151 ILE A C 1
ATOM 1256 O O . ILE A 1 151 ? -4.158 -4.010 -22.731 1.00 97.38 151 ILE A O 1
ATOM 1260 N N . ARG A 1 152 ? -3.830 -2.407 -21.178 1.00 97.56 152 ARG A N 1
ATOM 1261 C CA . ARG A 1 152 ? -4.349 -1.288 -21.984 1.00 97.56 152 ARG A CA 1
ATOM 1262 C C . ARG A 1 152 ? -3.519 -1.081 -23.242 1.00 97.56 152 ARG A C 1
ATOM 1264 O O . ARG A 1 152 ? -4.066 -1.183 -24.330 1.00 97.56 152 ARG A O 1
ATOM 1271 N N . ARG A 1 153 ? -2.197 -0.992 -23.089 1.00 96.62 153 ARG A N 1
ATOM 1272 C CA . ARG A 1 153 ? -1.267 -0.868 -24.212 1.00 96.62 153 ARG A CA 1
ATOM 1273 C C . ARG A 1 153 ? -1.423 -2.003 -25.229 1.00 96.62 153 ARG A C 1
ATOM 1275 O O . ARG A 1 153 ? -1.531 -1.748 -26.414 1.00 96.62 153 ARG A O 1
ATOM 1282 N N . ARG A 1 154 ? -1.541 -3.259 -24.776 1.00 97.12 154 ARG A N 1
ATOM 1283 C CA . ARG A 1 154 ? -1.799 -4.402 -25.676 1.00 97.12 154 ARG A CA 1
ATOM 1284 C C . ARG A 1 154 ? -3.143 -4.323 -26.401 1.00 97.12 154 ARG A C 1
ATOM 1286 O O . ARG A 1 154 ? -3.293 -4.936 -27.450 1.00 97.12 154 ARG A O 1
ATOM 1293 N N . ARG A 1 155 ? -4.156 -3.683 -25.811 1.00 97.69 155 ARG A N 1
ATOM 1294 C CA . ARG A 1 155 ? -5.445 -3.459 -26.482 1.00 97.69 155 ARG A CA 1
ATOM 1295 C C . ARG A 1 155 ? -5.316 -2.356 -27.524 1.00 97.69 155 ARG A C 1
ATOM 1297 O O . ARG A 1 155 ? -5.799 -2.554 -28.625 1.00 97.69 155 ARG A O 1
ATOM 1304 N N . GLU A 1 156 ? -4.644 -1.262 -27.187 1.00 97.06 156 GLU A N 1
ATOM 1305 C CA . GLU A 1 156 ? -4.364 -0.154 -28.107 1.00 97.06 156 GLU A CA 1
ATOM 1306 C C . GLU A 1 156 ? -3.538 -0.624 -29.311 1.00 97.06 156 GLU A C 1
ATOM 1308 O O . GLU A 1 156 ? -3.933 -0.371 -30.440 1.00 97.06 156 GLU A O 1
ATOM 1313 N N . GLU A 1 157 ? -2.477 -1.405 -29.084 1.00 96.62 157 GLU A N 1
ATOM 1314 C CA . GLU A 1 157 ? -1.662 -2.017 -30.147 1.00 96.62 157 GLU A CA 1
ATOM 1315 C C . GLU A 1 157 ? -2.517 -2.904 -31.068 1.00 96.62 157 GLU A C 1
ATOM 1317 O O . GLU A 1 157 ? -2.462 -2.760 -32.280 1.00 96.62 157 GLU A O 1
ATOM 1322 N N . LYS A 1 158 ? -3.399 -3.748 -30.516 1.00 97.06 158 LYS A N 1
ATOM 1323 C CA . LYS A 1 158 ? -4.314 -4.574 -31.327 1.00 97.06 158 LYS A CA 1
ATOM 1324 C C . LYS A 1 158 ? -5.342 -3.765 -32.112 1.00 97.06 158 LYS A C 1
ATOM 1326 O O . LYS A 1 158 ? -5.771 -4.198 -33.176 1.00 97.06 158 LYS A O 1
ATOM 1331 N N . VAL A 1 159 ? -5.812 -2.650 -31.556 1.00 97.62 159 VAL A N 1
ATOM 1332 C CA . VAL A 1 1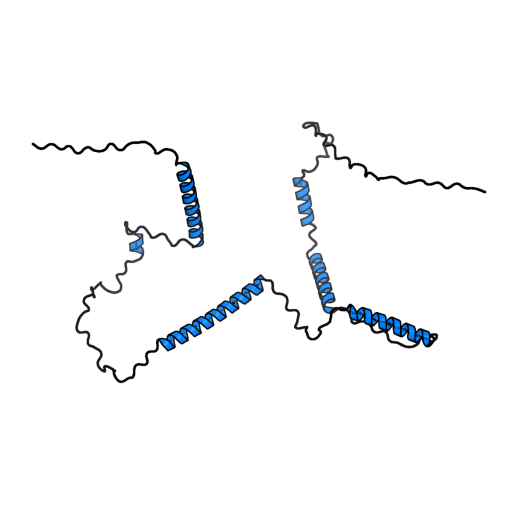59 ? -6.725 -1.746 -32.263 1.00 97.62 159 VAL A CA 1
ATOM 1333 C C . VAL A 1 159 ? -5.979 -1.073 -33.413 1.00 97.62 159 VAL A C 1
ATOM 1335 O O . VAL A 1 159 ? -6.500 -1.061 -34.520 1.00 97.62 159 VAL A O 1
ATOM 1338 N N . ALA A 1 160 ? -4.748 -0.608 -33.185 1.00 96.62 160 ALA A N 1
ATOM 1339 C CA . ALA A 1 160 ? -3.896 -0.049 -34.230 1.00 96.62 160 ALA A CA 1
ATOM 1340 C C . ALA A 1 160 ? -3.603 -1.073 -35.339 1.00 96.62 160 ALA A C 1
ATOM 1342 O O . ALA A 1 160 ? -3.824 -0.771 -36.503 1.00 96.62 160 ALA A O 1
ATOM 1343 N N . GLU A 1 161 ? -3.234 -2.309 -34.989 1.00 95.12 161 GLU A N 1
ATOM 1344 C CA . GLU A 1 161 ? -3.016 -3.396 -35.958 1.00 95.12 161 GLU A CA 1
ATOM 1345 C C . GLU A 1 161 ? -4.266 -3.683 -36.806 1.00 95.12 161 GLU A C 1
ATOM 1347 O O . GLU A 1 161 ? -4.158 -3.932 -38.004 1.00 95.12 161 GLU A O 1
ATOM 1352 N N . ARG A 1 162 ? -5.46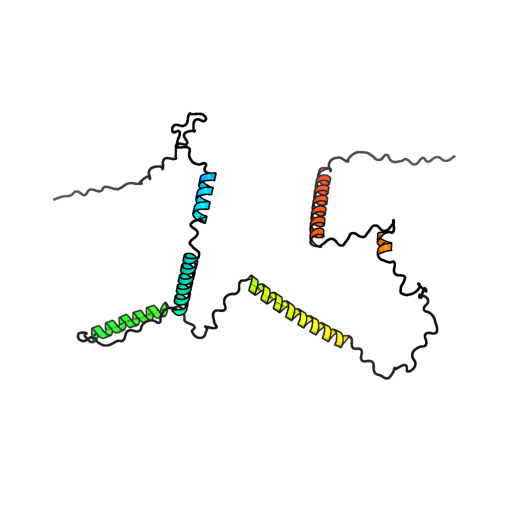7 -3.654 -36.209 1.00 95.56 162 ARG A N 1
ATOM 1353 C CA . ARG A 1 162 ? -6.723 -3.828 -36.960 1.00 95.56 162 ARG A CA 1
ATOM 1354 C C . ARG A 1 162 ? -6.972 -2.677 -37.929 1.00 95.56 162 ARG A C 1
ATOM 1356 O O . ARG A 1 162 ? -7.340 -2.933 -39.068 1.00 95.56 162 ARG A O 1
ATOM 1363 N N . LEU A 1 163 ? -6.734 -1.441 -37.496 1.00 95.31 163 LEU A N 1
ATOM 1364 C CA . LEU A 1 163 ? -6.865 -0.264 -38.355 1.00 95.31 163 LEU A CA 1
ATOM 1365 C C . LEU A 1 163 ? -5.846 -0.288 -39.504 1.00 95.31 163 LEU A C 1
ATOM 1367 O O . LEU A 1 163 ? -6.202 0.002 -40.640 1.00 95.31 163 LEU A O 1
ATOM 1371 N N . GLU A 1 164 ? -4.602 -0.695 -39.245 1.00 94.06 164 GLU A N 1
ATOM 1372 C CA . GLU A 1 164 ? -3.590 -0.888 -40.292 1.00 94.06 164 GLU A CA 1
ATOM 1373 C C . GLU A 1 164 ? -4.016 -1.964 -41.296 1.00 94.06 164 GLU A C 1
ATOM 1375 O O . GLU A 1 164 ? -3.880 -1.769 -42.501 1.00 94.06 164 GLU A O 1
ATOM 1380 N N . GLN A 1 165 ? -4.581 -3.080 -40.824 1.00 92.31 165 GLN A N 1
ATOM 1381 C CA . GLN A 1 165 ? -5.118 -4.121 -41.703 1.00 92.31 165 GLN A CA 1
ATOM 1382 C C . GLN A 1 165 ? -6.279 -3.622 -42.565 1.00 92.31 165 GLN A C 1
ATOM 1384 O O . GLN A 1 165 ? -6.411 -4.065 -43.700 1.00 92.31 165 GLN A O 1
ATOM 1389 N N . GLU A 1 166 ? -7.129 -2.740 -42.044 1.00 91.25 166 GLU A N 1
ATOM 1390 C CA . GLU A 1 166 ? -8.223 -2.135 -42.809 1.00 91.25 166 GLU A CA 1
ATOM 1391 C C . GLU A 1 166 ? -7.700 -1.145 -43.860 1.00 91.25 166 GLU A C 1
ATOM 1393 O O . GLU A 1 166 ? -8.180 -1.159 -44.989 1.00 91.25 166 GLU A O 1
ATOM 1398 N N . LEU A 1 167 ? -6.678 -0.349 -43.528 1.00 90.94 167 LEU A N 1
ATOM 1399 C CA . LEU A 1 167 ? -6.047 0.601 -44.452 1.00 90.94 167 LEU A CA 1
ATOM 1400 C C . LEU A 1 167 ? -5.227 -0.078 -45.558 1.00 90.94 167 LEU A C 1
ATOM 1402 O O . LEU A 1 167 ? -5.184 0.427 -46.673 1.00 90.94 167 LEU A O 1
ATOM 1406 N N . LEU A 1 168 ? -4.578 -1.206 -45.259 1.00 85.88 168 LEU A N 1
ATOM 1407 C CA . LEU A 1 168 ? -3.756 -1.972 -46.209 1.00 85.88 168 LEU A CA 1
ATOM 1408 C C . LEU A 1 168 ? -4.565 -2.991 -47.028 1.00 85.88 168 LEU A C 1
ATOM 1410 O O . LEU A 1 168 ? -3.994 -3.783 -47.781 1.00 85.88 168 LEU A O 1
ATOM 1414 N N . ARG A 1 169 ? -5.892 -3.027 -46.863 1.00 86.94 169 ARG A N 1
ATOM 1415 C CA . ARG A 1 169 ? -6.773 -3.865 -47.678 1.00 86.94 169 ARG A CA 1
ATOM 1416 C C . ARG A 1 169 ? -7.107 -3.161 -48.987 1.00 86.94 169 ARG A C 1
ATOM 1418 O O . ARG A 1 169 ? -8.103 -2.449 -49.088 1.00 86.94 169 ARG A O 1
ATOM 1425 N N . ASP A 1 170 ? -6.325 -3.464 -50.016 1.00 83.44 170 ASP A N 1
ATOM 1426 C CA . ASP A 1 170 ? -6.644 -3.072 -51.385 1.00 83.44 170 ASP A CA 1
ATOM 1427 C C . ASP A 1 170 ? -7.785 -3.940 -51.927 1.00 83.44 170 ASP A C 1
ATOM 1429 O O . ASP A 1 170 ? -7.660 -5.152 -52.124 1.00 83.44 170 ASP A O 1
ATOM 1433 N N . THR A 1 171 ? -8.939 -3.316 -52.158 1.00 80.56 171 THR A N 1
ATOM 1434 C CA . THR A 1 171 ? -10.083 -3.989 -52.781 1.00 80.56 171 THR A CA 1
ATOM 1435 C C . THR A 1 171 ? -9.923 -3.983 -54.297 1.00 80.56 171 THR A C 1
ATOM 1437 O O . THR A 1 171 ? -10.421 -3.108 -55.000 1.00 80.56 171 THR A O 1
ATOM 1440 N N . VAL A 1 172 ? -9.223 -4.989 -54.818 1.00 76.12 172 VAL A N 1
ATOM 1441 C CA . VAL A 1 172 ? -9.121 -5.213 -56.265 1.00 76.12 172 VAL A CA 1
ATOM 1442 C C . VAL A 1 172 ? -10.468 -5.723 -56.782 1.00 76.12 172 VAL A C 1
ATOM 1444 O O . VAL A 1 172 ? -11.000 -6.725 -56.297 1.00 76.12 172 VAL A O 1
ATOM 1447 N N . LYS A 1 173 ? -11.056 -5.027 -57.760 1.00 77.44 173 LYS A N 1
ATOM 1448 C CA . LYS A 1 173 ? -12.262 -5.501 -58.449 1.00 77.44 173 LYS A CA 1
ATOM 1449 C C . LYS A 1 173 ? -11.856 -6.678 -59.337 1.00 77.44 173 LYS A C 1
ATOM 1451 O O . LYS A 1 173 ? -11.079 -6.514 -60.270 1.00 77.44 173 LYS A O 1
ATOM 1456 N N . PHE A 1 174 ? -12.350 -7.873 -59.016 1.00 65.06 174 PHE A N 1
ATOM 1457 C CA . PHE A 1 174 ? -12.147 -9.073 -59.828 1.00 65.06 174 PHE A CA 1
ATOM 1458 C C . PHE A 1 174 ? -12.715 -8.833 -61.235 1.00 65.06 174 PHE A C 1
ATOM 1460 O O . PHE A 1 174 ? -13.923 -8.738 -61.422 1.00 65.06 174 PHE A O 1
ATOM 1467 N N . GLY A 1 175 ? -11.814 -8.684 -62.197 1.00 67.25 175 GLY A N 1
ATOM 1468 C CA . GLY A 1 175 ? -12.076 -8.336 -63.595 1.00 67.25 175 GLY A CA 1
ATOM 1469 C C . GLY A 1 175 ? -10.768 -8.283 -64.388 1.00 67.25 175 GLY A C 1
ATOM 1470 O O . GLY A 1 175 ? -10.736 -8.633 -65.559 1.00 67.25 175 GLY A O 1
ATOM 1471 N N . GLU A 1 176 ? -9.662 -7.993 -63.700 1.00 67.94 176 GLU A N 1
ATOM 1472 C CA . GLU A 1 176 ? -8.290 -8.172 -64.180 1.00 67.94 176 GLU A CA 1
ATOM 1473 C C . GLU A 1 176 ? -7.655 -9.399 -63.501 1.00 67.94 176 GLU A C 1
ATOM 1475 O O . GLU A 1 176 ? -6.703 -9.303 -62.732 1.00 67.94 176 GLU A O 1
ATOM 1480 N N . VAL A 1 177 ? -8.228 -10.585 -63.724 1.00 66.81 177 VAL A N 1
ATOM 1481 C CA . VAL A 1 177 ? -7.566 -11.851 -63.375 1.00 66.81 177 VAL A CA 1
ATOM 1482 C C . VAL A 1 177 ? -6.910 -12.370 -64.643 1.00 66.81 177 VAL A C 1
ATOM 1484 O O . VAL A 1 177 ? -7.588 -12.882 -65.531 1.00 66.81 177 VAL A O 1
ATOM 1487 N N . ALA A 1 178 ? -5.589 -12.230 -64.743 1.00 65.19 178 ALA A N 1
ATOM 1488 C CA . ALA A 1 178 ? -4.817 -12.932 -65.759 1.00 65.19 178 ALA A CA 1
ATOM 1489 C C . ALA A 1 178 ? -4.986 -14.446 -65.531 1.00 65.19 178 ALA A C 1
ATOM 1491 O O . ALA A 1 178 ? -4.423 -15.010 -64.595 1.00 65.19 178 ALA A O 1
ATOM 1492 N N . LEU A 1 179 ? -5.813 -15.094 -66.358 1.00 69.06 179 LEU A N 1
ATOM 1493 C CA . LEU A 1 179 ? -6.124 -16.529 -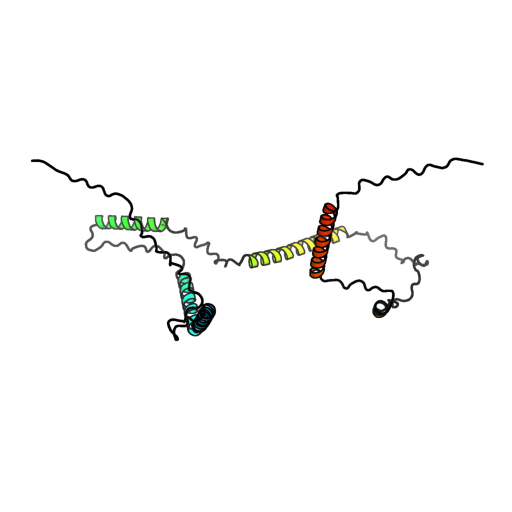66.274 1.00 69.06 179 LEU A CA 1
ATOM 1494 C C . LEU A 1 179 ? -4.914 -17.426 -66.569 1.00 69.06 179 LEU A C 1
ATOM 1496 O O . LEU A 1 179 ? -4.928 -18.609 -66.240 1.00 69.06 179 LEU A O 1
ATOM 1500 N N . GLN A 1 180 ? -3.864 -16.868 -67.167 1.00 76.00 180 GLN A N 1
ATOM 1501 C CA . GLN A 1 180 ? -2.635 -17.576 -67.473 1.00 76.00 180 GLN A CA 1
ATOM 1502 C C . GLN A 1 180 ? -1.516 -17.047 -66.570 1.00 76.00 180 GLN A C 1
ATOM 1504 O O . GLN A 1 180 ? -1.213 -15.850 -66.624 1.00 76.00 180 GLN A O 1
ATOM 1509 N N . PRO A 1 181 ? -0.896 -17.893 -65.727 1.00 78.06 181 PRO A N 1
ATOM 1510 C CA . PRO A 1 181 ? 0.289 -17.478 -64.993 1.00 78.06 181 PRO A CA 1
ATOM 1511 C C . PRO A 1 181 ? 1.379 -17.062 -65.997 1.00 78.06 181 PRO A C 1
ATOM 1513 O O . PRO A 1 181 ? 1.559 -17.745 -67.006 1.00 78.06 181 PRO A O 1
AT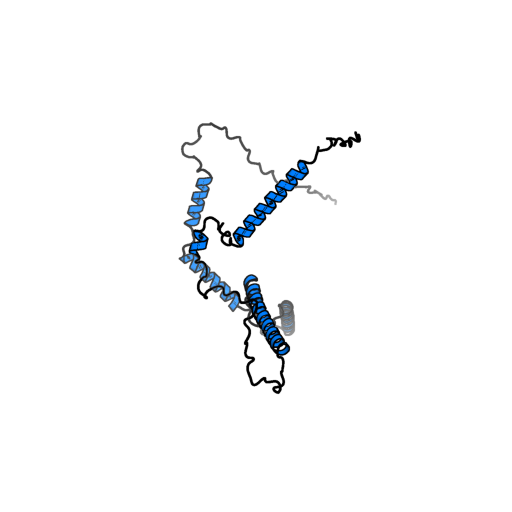OM 1516 N N . PRO A 1 182 ? 2.108 -15.956 -65.758 1.00 72.31 182 PRO A N 1
ATOM 1517 C CA . PRO A 1 182 ? 3.170 -15.532 -66.658 1.00 72.31 182 PRO A CA 1
ATOM 1518 C C . PRO A 1 182 ? 4.264 -16.601 -66.700 1.00 72.31 182 PRO A C 1
ATOM 1520 O O . PRO A 1 182 ? 4.855 -16.950 -65.676 1.00 72.31 182 PRO A O 1
ATOM 1523 N N . GLU A 1 183 ? 4.546 -17.117 -67.891 1.00 73.12 183 GLU A N 1
ATOM 1524 C CA . GLU A 1 183 ? 5.644 -18.053 -68.100 1.00 73.12 183 GLU A CA 1
ATOM 1525 C C . GLU A 1 183 ? 6.970 -17.283 -68.050 1.00 73.12 183 GLU A C 1
ATOM 1527 O O . GLU A 1 183 ? 7.317 -16.520 -68.952 1.00 73.12 183 GLU A O 1
ATOM 1532 N N . LEU A 1 184 ? 7.716 -17.454 -66.955 1.00 65.62 184 LEU A N 1
ATOM 1533 C CA . LEU A 1 184 ? 9.060 -16.899 -66.794 1.00 65.62 184 LEU A CA 1
ATOM 1534 C C . LEU A 1 184 ? 10.046 -17.675 -67.681 1.00 65.62 184 LEU A C 1
ATOM 1536 O O . LEU A 1 184 ? 10.754 -18.565 -67.216 1.00 65.62 184 LEU A O 1
ATOM 1540 N N . THR A 1 185 ? 10.093 -17.344 -68.969 1.00 67.81 185 THR A N 1
ATOM 1541 C CA . THR A 1 185 ? 10.993 -17.984 -69.946 1.00 67.81 185 THR A CA 1
ATOM 1542 C C . THR A 1 185 ? 12.448 -17.517 -69.831 1.00 67.81 185 THR A C 1
ATOM 1544 O O . THR A 1 185 ? 13.351 -18.168 -70.353 1.00 67.81 185 THR A O 1
ATOM 1547 N N . ALA A 1 186 ? 12.709 -16.422 -69.109 1.00 70.00 186 ALA A N 1
ATOM 1548 C CA . ALA A 1 186 ? 14.043 -15.857 -68.930 1.00 70.00 186 ALA A CA 1
ATOM 1549 C C . ALA A 1 186 ? 14.553 -16.030 -67.492 1.00 70.00 186 ALA A C 1
ATOM 1551 O O . ALA A 1 186 ? 13.896 -15.635 -66.526 1.00 70.00 186 ALA A O 1
ATOM 1552 N N . GLN A 1 187 ? 15.771 -16.563 -67.345 1.00 70.69 187 GLN A N 1
ATOM 1553 C CA . GLN A 1 187 ? 16.456 -16.575 -66.053 1.00 70.69 187 GLN A CA 1
ATOM 1554 C C . GLN A 1 187 ? 16.758 -15.130 -65.612 1.00 70.69 187 GLN A C 1
ATOM 1556 O O . GLN A 1 187 ? 17.301 -14.352 -66.404 1.00 70.69 187 GLN A O 1
ATOM 1561 N N . PRO A 1 188 ? 16.442 -14.739 -64.363 1.00 77.50 188 PRO A N 1
ATOM 1562 C CA . PRO A 1 188 ? 16.737 -13.397 -63.886 1.00 77.50 188 PRO A CA 1
ATOM 1563 C C . PRO A 1 188 ? 18.252 -13.177 -63.878 1.00 77.50 188 PRO A C 1
ATOM 1565 O O . PRO A 1 188 ? 19.009 -13.970 -63.325 1.00 77.50 188 PRO A O 1
ATOM 1568 N N . ARG A 1 189 ? 18.704 -12.060 -64.456 1.00 69.50 189 ARG A N 1
ATOM 1569 C CA . ARG A 1 189 ? 20.126 -11.726 -64.688 1.00 69.50 189 ARG A CA 1
ATOM 1570 C C . ARG A 1 189 ? 21.011 -11.749 -63.422 1.00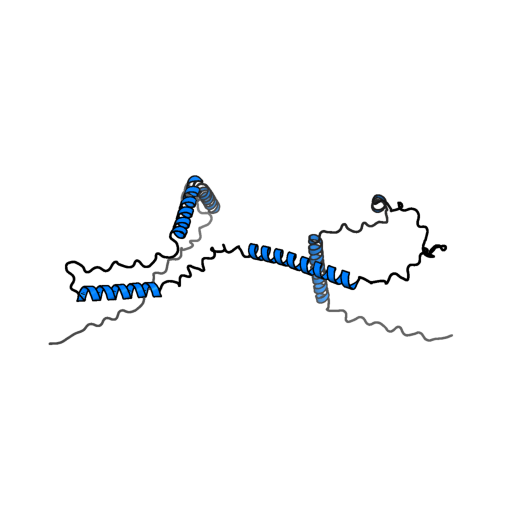 69.50 189 ARG A C 1
ATOM 1572 O O . ARG A 1 189 ? 22.233 -11.748 -63.523 1.00 69.50 189 ARG A O 1
ATOM 1579 N N . THR A 1 190 ? 20.411 -11.778 -62.232 1.00 58.34 190 THR A N 1
ATOM 1580 C CA . THR A 1 190 ? 21.069 -11.831 -60.916 1.00 58.34 190 THR A CA 1
ATOM 1581 C C . THR A 1 190 ? 21.063 -13.213 -60.250 1.00 58.34 190 THR A C 1
ATOM 1583 O O . THR A 1 190 ? 21.639 -13.353 -59.166 1.00 58.34 190 THR A O 1
ATOM 1586 N N . SER A 1 191 ? 20.492 -14.258 -60.865 1.00 58.78 191 SER A N 1
ATOM 1587 C CA . SER A 1 191 ? 20.611 -15.630 -60.359 1.00 58.78 191 SER A CA 1
ATOM 1588 C C . SER A 1 191 ? 22.010 -16.178 -60.633 1.00 58.78 191 SER A C 1
ATOM 1590 O O . SER A 1 191 ? 22.227 -17.011 -61.508 1.00 58.78 191 SER A O 1
ATOM 1592 N N . THR A 1 192 ? 22.997 -15.726 -59.862 1.00 62.50 192 THR A N 1
ATOM 1593 C CA . THR A 1 192 ? 24.228 -16.505 -59.734 1.00 62.50 192 THR A CA 1
ATOM 1594 C C . THR A 1 192 ? 23.843 -17.843 -59.110 1.00 62.50 192 THR A C 1
ATOM 1596 O O . THR A 1 192 ? 23.270 -17.877 -58.020 1.00 62.50 192 THR A O 1
ATOM 1599 N N . SER A 1 193 ? 24.117 -18.944 -59.809 1.00 59.91 193 SER A N 1
ATOM 1600 C CA . SER A 1 193 ? 23.941 -20.318 -59.335 1.00 59.91 193 SER A CA 1
ATOM 1601 C C . SER A 1 193 ? 24.881 -20.586 -58.154 1.00 59.91 193 SER A C 1
ATOM 1603 O O . SER A 1 193 ? 25.883 -21.295 -58.261 1.00 59.91 193 SER A O 1
ATOM 1605 N N . ARG A 1 194 ? 24.627 -19.966 -57.001 1.00 58.31 194 ARG A N 1
ATOM 1606 C CA . ARG A 1 194 ? 25.381 -20.250 -55.784 1.00 58.31 194 ARG A CA 1
ATOM 1607 C C . ARG A 1 194 ? 24.840 -21.553 -55.228 1.00 58.31 194 ARG A C 1
ATOM 1609 O O . ARG A 1 194 ? 23.695 -21.638 -54.801 1.00 58.31 194 ARG A O 1
ATOM 1616 N N . GLY A 1 195 ? 25.682 -22.574 -55.365 1.00 58.41 195 GLY A N 1
ATOM 1617 C CA . GLY A 1 195 ? 25.327 -23.978 -55.259 1.00 58.41 195 GLY A CA 1
ATOM 1618 C C . GLY A 1 195 ? 24.475 -24.330 -54.047 1.00 58.41 195 GLY A C 1
ATOM 1619 O O . GLY A 1 195 ? 24.734 -23.849 -52.953 1.00 58.41 195 GLY A O 1
ATOM 1620 N N . GLN A 1 196 ? 23.516 -25.213 -54.318 1.00 61.53 196 GLN A N 1
ATOM 1621 C CA . GLN A 1 196 ? 22.696 -26.039 -53.431 1.00 61.53 196 GLN A CA 1
ATOM 1622 C C . GLN A 1 196 ? 22.440 -25.517 -52.000 1.00 61.53 196 GLN A C 1
ATOM 1624 O O . GLN A 1 196 ? 23.380 -25.358 -51.208 1.00 61.53 196 GLN A O 1
ATOM 1629 N N . PRO A 1 197 ? 21.164 -25.360 -51.596 1.00 54.41 197 PRO A N 1
ATOM 1630 C CA . PRO A 1 197 ? 20.831 -25.080 -50.204 1.00 54.41 197 PRO A CA 1
ATOM 1631 C C . PRO A 1 197 ? 21.394 -26.205 -49.319 1.00 54.41 197 PRO A C 1
ATOM 1633 O O . PRO A 1 197 ? 20.954 -27.344 -49.387 1.00 54.41 197 PRO A O 1
ATOM 1636 N N . GLY A 1 198 ? 22.432 -25.896 -48.534 1.00 56.44 198 GLY A N 1
ATOM 1637 C CA . GLY A 1 198 ? 23.183 -26.891 -47.753 1.00 56.44 198 GLY A CA 1
ATOM 1638 C C . GLY A 1 198 ? 24.666 -26.557 -47.576 1.00 56.44 198 GLY A C 1
ATOM 1639 O O . GLY A 1 198 ? 25.263 -26.921 -46.568 1.00 56.44 198 GLY A O 1
ATOM 1640 N N . LYS A 1 199 ? 25.257 -25.751 -48.469 1.00 62.06 199 LYS A N 1
ATOM 1641 C CA . LYS A 1 199 ? 26.663 -25.298 -48.375 1.00 62.06 199 LYS A CA 1
ATOM 1642 C C . LYS A 1 199 ? 26.877 -24.136 -47.390 1.00 62.06 199 LYS A C 1
ATOM 1644 O O . LYS A 1 199 ? 27.689 -23.243 -47.630 1.00 62.06 199 LYS A O 1
ATOM 1649 N N . LYS A 1 200 ? 26.138 -24.100 -46.278 1.00 67.44 200 LYS A N 1
ATOM 1650 C CA . LYS A 1 200 ? 26.403 -23.137 -45.198 1.00 67.44 200 LYS A CA 1
ATOM 1651 C C . LYS A 1 200 ? 27.661 -23.605 -44.469 1.00 67.44 200 LYS A C 1
ATOM 1653 O O . LYS A 1 200 ? 27.750 -24.764 -44.076 1.00 67.44 200 LYS A O 1
ATOM 1658 N N . SER A 1 201 ? 28.651 -22.728 -44.311 1.00 66.25 201 SER A N 1
ATOM 1659 C CA . SER A 1 201 ? 29.875 -23.064 -43.584 1.00 66.25 201 SER A CA 1
ATOM 1660 C C . SER A 1 201 ? 29.527 -23.488 -42.155 1.00 66.25 201 SER A C 1
ATOM 1662 O O . SER A 1 201 ? 28.969 -22.709 -41.383 1.00 66.25 201 SER A O 1
ATOM 1664 N N . LEU A 1 202 ? 29.817 -24.751 -41.826 1.00 72.31 202 LEU A N 1
ATOM 1665 C CA . LEU A 1 202 ? 29.596 -25.320 -40.497 1.00 72.31 202 LEU A CA 1
ATOM 1666 C C . LEU A 1 202 ? 30.242 -24.426 -39.432 1.00 72.31 202 LEU A C 1
ATOM 1668 O O . LEU A 1 202 ? 31.332 -23.892 -39.644 1.00 72.31 202 LEU A O 1
ATOM 1672 N N . ILE A 1 203 ? 29.594 -24.297 -38.273 1.00 71.56 203 ILE A N 1
ATOM 1673 C CA . ILE A 1 203 ? 30.065 -23.468 -37.148 1.00 71.56 203 ILE A CA 1
ATOM 1674 C C . ILE A 1 203 ? 31.521 -23.807 -36.787 1.00 71.56 203 ILE A C 1
ATOM 1676 O O . ILE A 1 203 ? 32.327 -22.910 -36.555 1.00 71.56 203 ILE A O 1
ATOM 1680 N N . LEU A 1 204 ? 31.880 -25.091 -36.852 1.00 69.00 204 LEU A N 1
ATOM 1681 C CA . LEU A 1 204 ? 33.236 -25.588 -36.620 1.00 69.00 204 LEU A CA 1
ATOM 1682 C C . LEU A 1 204 ? 34.279 -24.970 -37.564 1.00 69.00 204 LEU A C 1
ATOM 1684 O O . LEU A 1 204 ? 35.360 -24.606 -37.110 1.00 69.00 204 LEU A O 1
ATOM 1688 N N . ARG A 1 205 ? 33.951 -24.741 -38.846 1.00 70.62 205 ARG A N 1
ATOM 1689 C CA . ARG A 1 205 ? 34.864 -24.049 -39.773 1.00 70.62 205 ARG A CA 1
ATOM 1690 C C . ARG A 1 205 ? 35.149 -22.614 -39.329 1.00 70.62 205 ARG A C 1
ATOM 1692 O O . ARG A 1 205 ? 36.256 -22.146 -39.550 1.00 70.62 205 ARG A O 1
ATOM 1699 N N . ARG A 1 206 ? 34.202 -21.915 -38.687 1.00 68.19 206 ARG A N 1
ATOM 1700 C CA . ARG A 1 206 ? 34.446 -20.559 -38.151 1.00 68.19 206 ARG A CA 1
ATOM 1701 C C . ARG A 1 206 ? 35.360 -20.551 -36.928 1.00 68.19 206 ARG A C 1
ATOM 1703 O O . ARG A 1 206 ? 36.046 -19.560 -36.730 1.00 68.19 206 ARG A O 1
ATOM 1710 N N . LEU A 1 207 ? 35.346 -21.613 -36.123 1.00 73.00 207 LEU A N 1
ATOM 1711 C CA . LEU A 1 207 ? 36.168 -21.717 -34.912 1.00 73.00 207 LEU A CA 1
ATOM 1712 C C . LEU A 1 207 ? 37.599 -22.167 -35.214 1.00 73.00 207 LEU A C 1
ATOM 1714 O O . LEU A 1 207 ? 38.524 -21.754 -34.529 1.00 73.00 207 LEU A O 1
ATOM 1718 N N . LEU A 1 208 ? 37.768 -23.000 -36.241 1.00 76.25 208 LEU A N 1
ATOM 1719 C CA . LEU A 1 208 ? 39.054 -23.604 -36.592 1.00 76.25 208 LEU A CA 1
ATOM 1720 C C . LEU A 1 208 ? 39.805 -22.847 -37.704 1.00 76.25 208 LEU A C 1
ATOM 1722 O O . LEU A 1 208 ? 40.955 -23.169 -37.981 1.00 76.25 208 LEU A O 1
ATOM 1726 N N . SER A 1 209 ? 39.184 -21.855 -38.361 1.00 76.56 209 SER A N 1
ATOM 1727 C CA . SER A 1 209 ? 39.853 -21.076 -39.415 1.00 76.56 209 SER A CA 1
ATOM 1728 C C . SER A 1 209 ? 40.802 -20.023 -38.815 1.00 76.56 209 SER A C 1
ATOM 1730 O O . SER A 1 209 ? 40.321 -19.145 -38.095 1.00 76.56 209 SER A O 1
ATOM 1732 N N . PRO A 1 210 ? 42.103 -20.008 -39.173 1.00 65.12 210 PRO A N 1
ATOM 1733 C CA . PRO A 1 210 ? 43.110 -19.136 -38.547 1.00 65.12 210 PRO A CA 1
ATOM 1734 C C . PRO A 1 210 ? 42.909 -17.624 -38.767 1.00 65.12 210 PRO A C 1
ATOM 1736 O O . PRO A 1 210 ? 43.550 -16.817 -38.106 1.00 65.12 210 PRO A O 1
ATOM 1739 N N . GLY A 1 211 ? 42.024 -17.222 -39.686 1.00 57.88 211 GLY A N 1
ATOM 1740 C CA . GLY A 1 211 ? 41.691 -15.817 -39.969 1.00 57.88 211 GLY A CA 1
ATOM 1741 C C . GLY A 1 211 ? 40.384 -15.324 -39.335 1.00 57.88 211 GLY A C 1
ATOM 1742 O O . GLY A 1 211 ? 39.965 -14.195 -39.577 1.00 57.88 211 GLY A O 1
ATOM 1743 N N . GLY A 1 212 ? 39.696 -16.164 -38.557 1.00 54.47 212 GLY A N 1
ATOM 1744 C CA . GLY A 1 212 ? 38.428 -15.825 -37.920 1.00 54.47 212 GLY A CA 1
ATOM 1745 C C . GLY A 1 212 ? 38.631 -15.325 -36.499 1.00 54.47 212 GLY A C 1
ATOM 1746 O O . GLY A 1 212 ? 38.356 -16.067 -35.561 1.00 54.47 212 GLY A O 1
ATOM 1747 N N . ALA A 1 213 ? 39.069 -14.077 -36.311 1.00 54.22 213 ALA A N 1
ATOM 1748 C CA . ALA A 1 213 ? 38.982 -13.441 -34.998 1.00 54.22 213 ALA A CA 1
ATOM 1749 C C . ALA A 1 213 ? 37.517 -13.498 -34.543 1.00 54.22 213 ALA A C 1
ATOM 1751 O O . ALA A 1 213 ? 36.644 -12.820 -35.091 1.00 54.22 213 ALA A O 1
ATOM 1752 N N . SER A 1 214 ? 37.237 -14.391 -33.592 1.00 56.88 214 SER A N 1
ATOM 1753 C CA . SER A 1 214 ? 35.900 -14.611 -33.063 1.00 56.88 214 SER A CA 1
ATOM 1754 C C . SER A 1 214 ? 35.318 -13.265 -32.646 1.00 56.88 214 SER A C 1
ATOM 1756 O O . SER A 1 214 ? 35.897 -12.542 -31.833 1.00 56.88 214 SER A O 1
ATOM 1758 N N . ARG A 1 215 ? 34.177 -12.898 -33.232 1.00 62.25 215 ARG A N 1
ATOM 1759 C CA . ARG A 1 215 ? 33.375 -11.780 -32.741 1.00 62.25 215 ARG A CA 1
ATOM 1760 C C . ARG A 1 215 ? 33.152 -12.037 -31.246 1.00 62.25 215 ARG A C 1
ATOM 1762 O O . ARG A 1 215 ? 32.681 -13.131 -30.923 1.00 62.25 215 ARG A O 1
ATOM 1769 N N . PRO A 1 216 ? 33.506 -11.104 -30.342 1.00 59.50 216 PRO A N 1
ATOM 1770 C CA . PRO A 1 216 ? 33.424 -11.373 -28.917 1.00 59.50 216 PRO A CA 1
ATOM 1771 C C . PRO A 1 216 ? 31.989 -11.776 -28.585 1.00 59.50 216 PRO A C 1
ATOM 1773 O O . PRO A 1 216 ? 31.041 -11.099 -29.001 1.00 59.50 216 PRO A O 1
ATOM 1776 N N . LEU A 1 217 ? 31.849 -12.910 -27.889 1.00 63.50 217 LEU A N 1
ATOM 1777 C CA . LEU A 1 217 ? 30.580 -13.403 -27.353 1.00 63.50 217 LEU A CA 1
ATOM 1778 C C . LEU A 1 217 ? 29.812 -12.219 -26.766 1.00 63.50 217 LEU A C 1
ATOM 1780 O O . LEU A 1 217 ? 30.408 -11.406 -26.053 1.00 63.50 217 LEU A O 1
ATOM 1784 N N . SER A 1 218 ? 28.522 -12.089 -27.098 1.00 62.47 218 SER A N 1
ATOM 1785 C CA . SER A 1 218 ? 27.721 -10.940 -26.673 1.00 62.47 218 SER A CA 1
ATOM 1786 C C . SER A 1 218 ? 27.806 -10.811 -25.154 1.00 62.47 218 SER A C 1
ATOM 1788 O O . SER A 1 218 ? 27.247 -11.620 -24.412 1.00 62.47 218 SER A O 1
ATOM 1790 N N . THR A 1 219 ? 28.559 -9.823 -24.681 1.00 74.25 219 THR A N 1
ATOM 1791 C CA . THR A 1 219 ? 28.744 -9.591 -23.254 1.00 74.25 219 THR A CA 1
ATOM 1792 C C . THR A 1 219 ? 27.401 -9.185 -22.660 1.00 74.25 219 THR A C 1
ATOM 1794 O O . THR A 1 219 ? 26.654 -8.428 -23.284 1.00 74.25 219 THR A O 1
ATOM 1797 N N . SER A 1 220 ? 27.058 -9.711 -21.480 1.00 87.75 220 SER A N 1
ATOM 1798 C CA . SER A 1 220 ? 25.794 -9.377 -20.813 1.00 87.75 220 SER A CA 1
ATOM 1799 C C . SER A 1 220 ? 25.637 -7.856 -20.686 1.00 87.75 220 SER A C 1
ATOM 1801 O O . SER A 1 220 ? 26.621 -7.138 -20.496 1.00 87.75 220 SER A O 1
ATOM 1803 N N . LEU A 1 221 ? 24.403 -7.343 -20.768 1.00 89.19 221 LEU A N 1
ATOM 1804 C CA . LEU A 1 221 ? 24.147 -5.895 -20.693 1.00 89.19 221 LEU A CA 1
ATOM 1805 C C . LEU A 1 221 ? 24.728 -5.261 -19.417 1.00 89.19 221 LEU A C 1
ATOM 1807 O O . LEU A 1 221 ? 25.178 -4.121 -19.453 1.00 89.19 221 LEU A O 1
ATOM 1811 N N . ALA A 1 222 ? 24.771 -6.009 -18.310 1.00 90.75 222 ALA A N 1
ATOM 1812 C CA . ALA A 1 222 ? 25.415 -5.580 -17.070 1.00 90.75 222 ALA A CA 1
ATOM 1813 C C . ALA A 1 222 ? 26.930 -5.385 -17.243 1.00 90.75 222 ALA A C 1
ATOM 1815 O O . ALA A 1 222 ? 27.465 -4.344 -16.873 1.00 90.75 222 ALA A O 1
ATOM 1816 N N . ARG A 1 223 ? 27.614 -6.339 -17.886 1.00 89.56 223 ARG A N 1
ATOM 1817 C CA . ARG A 1 223 ? 29.053 -6.242 -18.159 1.00 89.56 223 ARG A CA 1
ATOM 1818 C C . ARG A 1 223 ? 29.375 -5.127 -19.156 1.00 89.56 223 ARG A C 1
ATOM 1820 O O . ARG A 1 223 ? 30.391 -4.460 -19.013 1.00 89.56 223 ARG A O 1
ATOM 1827 N N . GLN A 1 224 ? 28.499 -4.879 -20.132 1.00 91.62 224 GLN A N 1
ATOM 1828 C CA . GLN A 1 224 ? 28.657 -3.751 -21.057 1.00 91.62 224 GLN A CA 1
ATOM 1829 C C . GLN A 1 224 ? 28.580 -2.394 -20.351 1.00 91.62 224 GLN A C 1
ATOM 1831 O O . GLN A 1 224 ? 29.310 -1.487 -20.740 1.00 91.62 224 GLN A O 1
ATOM 1836 N N . ARG A 1 225 ? 27.727 -2.249 -19.327 1.00 94.94 225 ARG A N 1
ATOM 1837 C CA . ARG A 1 225 ? 27.634 -1.013 -18.529 1.00 94.94 225 ARG A CA 1
ATOM 1838 C C . ARG A 1 225 ? 28.927 -0.748 -17.767 1.00 94.94 225 ARG A C 1
ATOM 1840 O O . ARG A 1 225 ? 29.479 0.333 -17.910 1.00 94.94 225 ARG A O 1
ATOM 1847 N N . ILE A 1 226 ? 29.455 -1.771 -17.092 1.00 94.12 226 ILE A N 1
ATOM 1848 C CA . ILE A 1 226 ? 30.731 -1.690 -16.364 1.00 94.12 226 ILE A CA 1
ATOM 1849 C C . ILE A 1 226 ? 31.863 -1.262 -17.309 1.00 94.12 226 ILE A C 1
ATOM 1851 O O . ILE A 1 226 ? 32.558 -0.289 -17.047 1.00 94.12 226 ILE A O 1
ATOM 1855 N N . ILE A 1 227 ? 31.980 -1.911 -18.473 1.00 95.06 227 ILE A N 1
ATOM 1856 C CA . ILE A 1 227 ? 33.026 -1.586 -19.457 1.00 95.06 227 ILE A CA 1
ATOM 1857 C C . ILE A 1 227 ? 32.868 -0.159 -20.017 1.00 95.06 227 ILE A C 1
ATOM 1859 O O . ILE A 1 227 ? 33.862 0.499 -20.318 1.00 95.06 227 ILE A O 1
ATOM 1863 N N . ARG A 1 228 ? 31.635 0.335 -20.200 1.00 93.88 228 ARG A N 1
ATOM 1864 C CA . ARG A 1 228 ? 31.388 1.710 -20.673 1.00 93.88 228 ARG A CA 1
ATOM 1865 C C . ARG A 1 228 ? 31.773 2.741 -19.616 1.00 93.88 228 ARG A C 1
ATOM 1867 O O . ARG A 1 228 ? 32.486 3.678 -19.952 1.00 93.88 228 ARG A O 1
ATOM 1874 N N . GLU A 1 229 ? 31.388 2.522 -18.362 1.00 96.38 229 GLU A N 1
ATOM 1875 C CA . GLU A 1 229 ? 31.764 3.391 -17.240 1.00 96.38 229 GLU A CA 1
ATOM 1876 C C . GLU A 1 229 ? 33.286 3.436 -17.047 1.00 96.38 229 GLU A C 1
ATOM 1878 O O . GLU A 1 229 ? 33.863 4.509 -16.880 1.00 96.38 229 GLU A O 1
ATOM 1883 N N . GLU A 1 230 ? 33.967 2.291 -17.141 1.00 95.94 230 GLU A N 1
ATOM 1884 C CA . GLU A 1 230 ? 35.433 2.223 -17.088 1.00 95.94 230 GLU A CA 1
ATOM 1885 C C . GLU A 1 230 ? 36.088 3.007 -18.235 1.00 95.94 230 GLU A 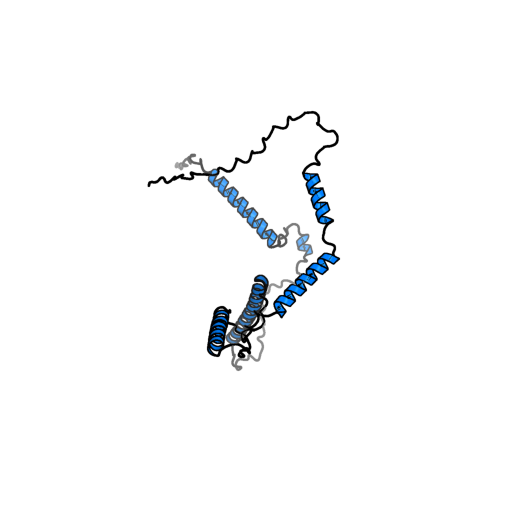C 1
ATOM 1887 O O . GLU A 1 230 ? 37.036 3.765 -18.011 1.00 95.94 230 GLU A O 1
ATOM 1892 N N . ARG A 1 231 ? 35.558 2.885 -19.461 1.00 96.38 231 ARG A N 1
ATOM 1893 C CA . ARG A 1 231 ? 36.034 3.654 -20.624 1.00 96.38 231 ARG A CA 1
ATOM 1894 C C . ARG A 1 231 ? 35.828 5.152 -20.439 1.00 96.38 231 ARG A C 1
ATOM 1896 O O . ARG A 1 231 ? 36.731 5.926 -20.742 1.00 96.38 231 ARG A O 1
ATOM 1903 N N . GLU A 1 232 ? 34.667 5.564 -19.944 1.00 96.94 232 GLU A N 1
ATOM 1904 C CA . GLU A 1 232 ? 34.360 6.970 -19.682 1.00 96.94 232 GLU A CA 1
ATOM 1905 C C . GLU A 1 232 ? 35.305 7.556 -18.630 1.00 96.94 232 GLU A C 1
ATOM 1907 O O . GLU A 1 232 ? 35.878 8.622 -18.862 1.00 96.94 232 GLU A O 1
ATOM 1912 N N . ARG A 1 233 ? 35.571 6.827 -17.538 1.00 96.81 233 ARG A N 1
ATOM 1913 C CA . ARG A 1 233 ? 36.557 7.231 -16.523 1.00 96.81 233 ARG A CA 1
ATOM 1914 C C . ARG A 1 233 ? 37.962 7.375 -17.105 1.00 96.81 233 ARG A C 1
ATOM 1916 O O . ARG A 1 233 ? 38.620 8.382 -16.852 1.00 96.81 233 ARG A O 1
ATOM 1923 N N . ALA A 1 234 ? 38.411 6.416 -17.917 1.00 97.12 234 ALA A N 1
ATOM 1924 C CA . ALA A 1 234 ? 39.726 6.472 -18.557 1.00 97.12 234 ALA A CA 1
ATOM 1925 C C . ALA A 1 234 ? 39.853 7.669 -19.517 1.00 97.12 234 ALA A C 1
ATOM 1927 O O . ALA A 1 234 ? 40.862 8.376 -19.509 1.00 97.12 234 ALA A O 1
ATOM 1928 N N . VAL A 1 235 ? 38.814 7.942 -20.312 1.00 97.00 235 VAL A N 1
ATOM 1929 C CA . VAL A 1 235 ? 38.785 9.088 -21.234 1.00 97.00 235 VAL A CA 1
ATOM 1930 C C . VAL A 1 235 ? 38.778 10.411 -20.472 1.00 97.00 235 VAL A C 1
ATOM 1932 O O . VAL A 1 235 ? 39.496 11.334 -20.857 1.00 97.00 235 VAL A O 1
ATOM 1935 N N . GLN A 1 236 ? 37.997 10.522 -19.397 1.00 96.56 236 GLN A N 1
ATOM 1936 C CA . GLN A 1 236 ? 37.965 11.720 -18.557 1.00 96.56 236 GLN A CA 1
ATOM 1937 C C . GLN A 1 236 ? 39.323 11.974 -17.895 1.00 96.56 236 GLN A C 1
ATOM 1939 O O . GLN A 1 236 ? 39.838 13.088 -17.990 1.00 96.56 236 GLN A O 1
ATOM 1944 N N . ALA A 1 237 ? 39.948 10.941 -17.323 1.00 96.25 237 ALA A N 1
ATOM 1945 C CA . ALA A 1 237 ? 41.285 11.033 -16.741 1.00 96.25 237 ALA A CA 1
ATOM 1946 C C . ALA A 1 237 ? 42.330 11.466 -17.783 1.00 96.25 237 ALA A C 1
ATOM 1948 O O . ALA A 1 237 ? 43.100 12.396 -17.548 1.00 96.25 237 ALA A O 1
ATOM 1949 N N . TYR A 1 238 ? 42.310 10.865 -18.977 1.00 95.94 238 TYR A N 1
ATOM 1950 C CA . TYR A 1 238 ? 43.204 11.247 -20.071 1.00 95.94 238 TYR A CA 1
ATOM 1951 C C . TYR A 1 238 ? 42.996 12.700 -20.520 1.00 95.94 238 TYR A C 1
ATOM 1953 O O . TYR A 1 238 ? 43.965 13.421 -20.755 1.00 95.94 238 TYR A O 1
ATOM 1961 N N . ARG A 1 239 ? 41.743 13.160 -20.626 1.00 96.12 239 ARG A N 1
ATOM 1962 C CA . ARG A 1 239 ? 41.430 14.556 -20.970 1.00 96.12 239 ARG A CA 1
ATOM 1963 C C . ARG A 1 239 ? 41.936 15.523 -19.906 1.00 96.12 239 ARG A C 1
ATOM 1965 O O . ARG A 1 239 ? 42.538 16.524 -20.278 1.00 96.12 239 ARG A O 1
ATOM 1972 N N . ALA A 1 240 ? 41.746 15.213 -18.626 1.00 93.94 240 ALA A N 1
ATOM 1973 C CA . ALA A 1 240 ? 42.250 16.025 -17.521 1.00 93.94 240 ALA A CA 1
ATOM 1974 C C . ALA A 1 240 ? 43.783 16.130 -17.557 1.00 93.94 240 ALA A C 1
ATOM 1976 O O . ALA A 1 240 ? 44.326 17.233 -17.548 1.00 93.94 240 ALA A O 1
ATOM 1977 N N . LEU A 1 241 ? 44.482 15.003 -17.736 1.00 92.06 241 LEU A N 1
ATOM 1978 C CA . LEU A 1 241 ? 45.939 14.985 -17.899 1.00 92.06 241 LEU A CA 1
ATOM 1979 C C . LEU A 1 241 ? 46.392 15.770 -19.138 1.00 92.06 241 LEU A C 1
ATOM 1981 O O . LEU A 1 241 ? 47.395 16.474 -19.101 1.00 92.06 241 LEU A O 1
ATOM 1985 N N . LYS A 1 242 ? 45.645 15.698 -20.244 1.00 90.25 242 LYS A N 1
ATOM 1986 C CA . LYS A 1 242 ? 45.955 16.443 -21.473 1.00 90.25 242 LYS A CA 1
ATOM 1987 C C . LYS A 1 242 ? 45.708 17.947 -21.340 1.00 90.25 242 LYS A C 1
ATOM 1989 O O . LYS A 1 242 ? 46.412 18.722 -21.980 1.00 90.25 242 LYS A O 1
ATOM 1994 N N . GLN A 1 243 ? 44.735 18.355 -20.527 1.00 84.44 243 GLN A N 1
ATOM 1995 C CA . GLN A 1 243 ? 44.505 19.759 -20.177 1.00 84.44 243 GLN A CA 1
ATOM 1996 C C . GLN A 1 243 ? 45.625 20.286 -19.275 1.00 84.44 243 GLN A C 1
ATOM 1998 O O . GLN A 1 243 ? 46.147 21.362 -19.537 1.00 84.44 243 GLN A O 1
ATOM 2003 N N . GLN A 1 244 ? 46.066 19.494 -18.295 1.00 80.62 244 GLN A N 1
ATOM 2004 C CA . GLN A 1 244 ? 47.205 19.829 -17.432 1.00 80.62 244 GLN A CA 1
ATOM 2005 C C . GLN A 1 244 ? 48.541 19.859 -18.189 1.00 80.62 244 GLN A C 1
ATOM 2007 O O . GLN A 1 244 ? 49.412 20.655 -17.868 1.00 80.62 244 GLN A O 1
ATOM 2012 N N . ARG A 1 245 ? 48.699 19.041 -19.239 1.00 77.56 245 ARG A N 1
ATOM 2013 C CA . ARG A 1 245 ? 49.895 19.017 -20.101 1.00 77.56 245 ARG A CA 1
ATOM 2014 C C . ARG A 1 245 ? 49.956 20.180 -21.109 1.00 77.56 245 ARG A C 1
ATOM 2016 O O . ARG A 1 245 ? 50.878 20.227 -21.917 1.00 77.56 245 ARG A O 1
ATOM 2023 N N . ARG A 1 246 ? 48.988 21.106 -21.105 1.00 62.84 246 ARG A N 1
ATOM 2024 C CA . ARG A 1 246 ? 49.051 22.359 -21.879 1.00 62.84 246 ARG A CA 1
ATOM 2025 C C . ARG A 1 246 ? 49.548 23.506 -20.991 1.00 62.84 246 ARG A C 1
ATOM 2027 O O . ARG A 1 246 ? 48.758 24.347 -20.573 1.00 62.84 246 ARG A O 1
ATOM 2034 N N . PRO A 1 247 ? 50.857 23.528 -20.710 1.00 56.38 247 PRO A N 1
ATOM 2035 C CA . PRO A 1 247 ? 51.657 24.708 -21.048 1.00 56.38 247 PRO A CA 1
ATOM 2036 C C . PRO A 1 247 ? 52.995 24.319 -21.713 1.00 56.38 247 PRO A C 1
ATOM 2038 O O . PRO A 1 247 ? 53.750 23.521 -21.168 1.00 56.38 247 PRO A O 1
ATOM 2041 N N . GLY A 1 248 ? 53.288 24.906 -22.886 1.00 54.53 248 GLY A N 1
ATOM 2042 C CA . GLY A 1 248 ? 54.628 24.888 -23.501 1.00 54.53 248 GLY A CA 1
ATOM 2043 C C . GLY A 1 248 ? 54.789 24.160 -24.846 1.00 54.53 248 GLY A C 1
ATOM 2044 O O . GLY A 1 248 ? 55.608 23.259 -24.946 1.00 54.53 248 GLY A O 1
ATOM 2045 N N . LEU A 1 249 ? 54.057 24.557 -25.897 1.00 46.56 249 LEU A N 1
ATOM 2046 C CA . LEU A 1 249 ? 54.487 24.374 -27.303 1.00 46.56 249 LEU A CA 1
ATOM 2047 C C . LEU A 1 249 ? 54.204 25.655 -28.118 1.00 46.56 249 LEU A C 1
ATOM 2049 O O . LEU A 1 249 ? 53.545 25.664 -29.150 1.00 46.56 249 LEU A O 1
ATOM 2053 N N . SER A 1 250 ? 54.684 26.763 -27.564 1.00 50.72 250 SER A N 1
ATOM 2054 C CA . SER A 1 250 ? 55.364 27.859 -28.260 1.00 50.72 250 SER A CA 1
ATOM 2055 C C . SER A 1 250 ? 56.795 27.706 -27.725 1.00 50.72 250 SER A C 1
ATOM 2057 O O . SER A 1 250 ? 56.953 27.682 -26.512 1.00 50.72 250 SER A O 1
ATOM 2059 N N . GLN A 1 251 ? 57.851 27.388 -28.468 1.00 49.84 251 GLN A N 1
ATOM 2060 C CA . GLN A 1 251 ? 58.307 27.884 -29.754 1.00 49.84 251 GLN A CA 1
ATOM 2061 C C . GLN A 1 251 ? 59.118 26.762 -30.430 1.00 49.84 251 GLN A C 1
ATOM 2063 O O . GLN A 1 251 ? 59.985 26.184 -29.792 1.00 49.84 251 GLN A O 1
ATOM 2068 N N . HIS A 1 252 ? 58.868 26.461 -31.700 1.00 41.72 252 HIS A N 1
ATOM 2069 C CA . HIS A 1 252 ? 59.922 26.094 -32.649 1.00 41.72 252 HIS A CA 1
ATOM 2070 C C . HIS A 1 252 ? 59.408 26.478 -34.032 1.00 41.72 252 HIS A C 1
ATOM 2072 O O . HIS A 1 252 ? 58.446 25.920 -34.562 1.00 41.72 252 HIS A O 1
ATOM 2078 N N . SER A 1 253 ? 60.016 27.541 -34.534 1.00 47.06 253 SER A N 1
ATOM 2079 C CA . SER A 1 253 ? 59.888 28.101 -35.865 1.00 47.06 253 SER A CA 1
ATOM 2080 C C . SER A 1 253 ? 60.012 27.014 -36.933 1.00 47.06 253 SER A C 1
ATOM 2082 O O . SER A 1 253 ? 60.960 26.233 -36.955 1.00 47.06 253 SER A O 1
ATOM 2084 N N . ARG A 1 254 ? 59.051 26.994 -37.860 1.00 49.06 254 ARG A N 1
ATOM 2085 C CA . ARG A 1 254 ? 59.255 26.393 -39.179 1.00 49.06 254 ARG A CA 1
ATOM 2086 C C . ARG A 1 254 ? 60.181 27.331 -39.958 1.00 49.06 254 ARG A C 1
ATOM 2088 O O . ARG A 1 254 ? 59.781 28.483 -40.135 1.00 49.06 254 ARG A O 1
ATOM 2095 N N . PRO A 1 255 ? 61.361 26.909 -40.441 1.00 46.72 255 PRO A N 1
ATOM 2096 C CA . PRO A 1 255 ? 62.029 27.682 -41.471 1.00 46.72 255 PRO A CA 1
ATOM 2097 C C . PRO A 1 255 ? 61.239 27.528 -42.776 1.00 46.72 255 PRO A C 1
ATOM 2099 O O . PRO A 1 255 ? 60.842 26.424 -43.163 1.00 46.72 255 PRO A O 1
ATOM 2102 N N . LEU A 1 256 ? 60.970 28.666 -43.414 1.00 45.91 256 LEU A N 1
ATOM 2103 C CA . LEU A 1 256 ? 60.495 28.750 -44.788 1.00 45.91 256 LEU A CA 1
ATOM 2104 C C . LEU A 1 256 ? 61.546 28.104 -45.688 1.00 45.91 256 LEU A C 1
ATOM 2106 O O . LEU A 1 256 ? 62.719 28.465 -45.660 1.00 45.91 256 LEU A O 1
ATOM 2110 N N . ARG A 1 257 ? 61.115 27.108 -46.457 1.00 40.12 257 ARG A N 1
ATOM 2111 C CA . ARG A 1 257 ? 61.923 26.472 -47.488 1.00 40.12 257 ARG A CA 1
ATOM 2112 C C . ARG A 1 257 ? 61.921 27.432 -48.676 1.00 40.12 257 ARG A C 1
ATOM 2114 O O . ARG A 1 257 ? 60.945 27.470 -49.417 1.00 40.12 257 ARG A O 1
ATOM 2121 N N . GLU A 1 258 ? 62.953 28.264 -48.774 1.00 44.84 258 GLU A N 1
ATOM 2122 C CA . GLU A 1 258 ? 63.180 29.110 -49.943 1.00 44.84 258 GLU A CA 1
ATOM 2123 C C . GLU A 1 258 ? 63.305 28.224 -51.185 1.00 44.84 258 GLU A C 1
ATOM 2125 O O . GLU A 1 258 ? 64.074 27.259 -51.226 1.00 44.84 258 GLU A O 1
ATOM 2130 N N . GLU A 1 259 ? 62.482 28.527 -52.183 1.00 51.00 259 GLU A N 1
ATOM 2131 C CA . GLU A 1 259 ? 62.540 27.910 -53.495 1.00 51.00 259 GLU A CA 1
ATOM 2132 C C . GLU A 1 259 ? 63.812 28.383 -54.203 1.00 51.00 259 GLU A C 1
ATOM 2134 O O . GLU A 1 259 ? 63.945 29.544 -54.591 1.00 51.00 259 GLU A O 1
ATOM 2139 N N . GLY A 1 260 ? 64.756 27.458 -54.372 1.00 43.75 260 GLY A N 1
ATOM 2140 C CA . GLY A 1 260 ? 65.913 27.630 -55.237 1.00 43.75 260 GLY A CA 1
ATOM 2141 C C . GLY A 1 260 ? 65.464 27.767 -56.688 1.00 43.75 260 GLY A C 1
ATOM 2142 O O . GLY A 1 260 ? 65.198 26.784 -57.377 1.00 43.75 260 GLY A O 1
ATOM 2143 N N . ARG A 1 261 ? 65.382 29.016 -57.133 1.00 52.03 261 ARG A N 1
ATOM 2144 C CA . ARG A 1 261 ? 65.292 29.437 -58.524 1.00 52.03 261 ARG A CA 1
ATOM 2145 C C . ARG A 1 261 ? 66.719 29.607 -59.047 1.00 52.03 261 ARG A C 1
ATOM 2147 O O . ARG A 1 261 ? 67.328 30.621 -58.746 1.00 52.03 261 ARG A O 1
ATOM 2154 N N . THR A 1 262 ? 67.210 28.683 -59.870 1.00 51.31 262 THR A N 1
ATOM 2155 C CA . THR A 1 262 ? 68.205 28.976 -60.921 1.00 51.31 262 THR A CA 1
ATOM 2156 C C . THR A 1 262 ? 68.190 27.869 -61.968 1.00 51.31 262 THR A C 1
ATOM 2158 O O . THR A 1 262 ? 68.386 26.692 -61.684 1.00 51.31 262 THR A O 1
ATOM 2161 N N . ARG A 1 263 ? 67.900 28.297 -63.197 1.00 52.09 263 ARG A N 1
ATOM 2162 C CA . ARG A 1 263 ? 68.152 27.584 -64.445 1.00 52.09 263 ARG A CA 1
ATOM 2163 C C . ARG A 1 263 ? 69.645 27.689 -64.765 1.00 52.09 263 ARG A C 1
ATOM 2165 O O . ARG A 1 263 ? 70.188 28.775 -64.561 1.00 52.09 263 ARG A O 1
ATOM 2172 N N . LEU A 1 264 ? 70.221 26.622 -65.314 1.00 48.03 264 LEU A N 1
ATOM 2173 C CA . LEU A 1 264 ? 71.019 26.530 -66.553 1.00 48.03 264 LEU A CA 1
ATOM 2174 C C . LEU A 1 264 ? 71.775 25.198 -66.550 1.00 48.03 264 LEU A C 1
ATOM 2176 O O . LEU A 1 264 ? 72.460 24.920 -65.544 1.00 48.03 264 LEU A O 1
#

pLDDT: mean 73.71, std 17.94, range [34.47, 97.69]

Secondary structure (DSSP, 8-state):
---------------PPP----------TTPPPS-SS--PPPHHHHHHHHHHHHHHTS--HHHHHHHHHHHHHHHHHHHHT-SSPPP--------TT--HHHHHHHHHHHHHHHHHHHHHS----GGG---------HHHHHHHHHHHHHHHHHHHHHHHHHHHHHHT-----TT---SS-----S--TT------TT-PPPHHHHHH-TT--PPP----HHHHHHHHHHHHHHHHHHHHHHHHT-S-----PPPP--------